Protein AF-0000000079720989 (afdb_homodimer)

Nearest PDB structures (foldseek):
  3d0j-assembly1_A-2  TM=9.146E-01  e=8.471E-11  Clostridium acetobutylicum ATCC 824
  1zvf-assembly1_B  TM=6.405E-01  e=4.063E-06  Saccharomyces cerevisiae
  2ete-assembly1_A  TM=6.949E-01  e=9.044E-05  Hordeum vulgare
  2et1-assembly1_A  TM=5.797E-01  e=6.889E-05  Hordeum vulgare
  2et7-assembly1_A  TM=5.773E-01  e=9.550E-05  Hordeum vulgare

InterPro domains:
  IPR014710 RmlC-like jelly roll fold [G3DSA:2.60.120.10] (3-131)

Foldseek 3Di:
DPDPDDFDDADAAWAFGAADQFKTKIKHHDDPCLALLNDFKWKAAQPKKKKKAWDDAWKWKWWFDPPPVDGAIDIDTDDHPDMDIGDHGITIGMRGDHPTMMMMMMTDPPPPNRMDIGGDDPVRSVVSVVD/DPDPDDFDDADAAWAFGAADQFKTKIKHHDDPCLALLNDFKWKAFQPKKKKKAWDDAWKWKWWFDPPDVDGAIDIDTDDHPDMDIGDHGITIGMRGDHPTMMMMMITDPTPPNRMDIGGDDPVRSVVSVVD

Sequence (262 aa):
MGLIEKISNEKAGFHPVVVKDCWQVIKVNYSQQNELDKIDSLIRNGNNALALCLLTGRAVLLIQNSEKNAVSLKAITMVRGSSYVIPENVGYNIAMEKGCQLFAVESPYNRTENVRKIPLTNAELEVIKKMMGLIEKISNEKAGFHPVVVKDCWQVIKVNYSQQNELDKIDSLIRNGNNALALCLLTGRAVLLIQNSEKNAVSLKAITMVRGSSYVIPENVGYNIAMEKGCQLFAVESPYNRTENVRKIPLTNAELEVIKKM

pLDDT: mean 85.47, std 12.51, range [32.53, 97.0]

Radius of gyration: 19.71 Å; Cα contacts (8 Å, |Δi|>4): 641; chains: 2; bounding box: 31×62×44 Å

Solvent-accessible surface area (backbone atoms only — not comparable to full-atom values): 13886 Å² total; per-residue (Å²): 100,82,65,64,46,74,40,73,77,84,59,64,37,81,40,79,68,42,81,50,92,44,28,26,37,26,37,34,24,41,40,78,67,21,25,64,92,57,55,58,51,28,41,23,34,62,76,39,45,38,36,38,31,45,50,40,74,47,41,35,40,36,32,57,35,64,63,54,105,49,85,38,77,42,78,40,78,60,49,76,75,30,36,38,36,42,46,54,62,41,35,29,41,61,28,29,38,89,78,13,32,31,41,32,38,32,55,58,88,38,79,76,52,62,54,44,79,42,73,54,48,70,71,54,47,53,52,57,74,72,103,101,81,64,63,45,75,40,74,73,81,59,63,37,83,39,78,68,42,82,50,92,44,27,26,36,26,39,34,24,40,40,77,68,23,25,64,94,56,56,59,52,26,41,22,34,62,74,39,45,39,36,39,31,44,51,41,73,46,41,34,40,36,31,58,34,64,62,56,104,48,85,39,79,42,78,41,78,60,48,76,75,30,36,38,36,42,46,54,62,42,34,28,41,62,29,32,38,88,76,13,31,31,40,33,38,33,54,59,90,35,81,75,51,61,54,44,79,42,72,54,48,72,70,53,48,51,52,56,72,72,102

Organism: NCBI:txid616991

Structure (mmCIF, N/CA/C/O backbone):
data_AF-0000000079720989-model_v1
#
loop_
_entity.id
_entity.type
_entity.pdbx_description
1 polymer 'Uncharacterized protein'
#
loop_
_atom_site.group_PDB
_atom_site.id
_atom_site.type_symbol
_atom_site.label_atom_id
_atom_site.label_alt_id
_atom_site.label_comp_id
_atom_site.label_asym_id
_atom_site.label_entity_id
_atom_site.label_seq_id
_atom_site.pdbx_PDB_ins_code
_atom_site.Cartn_x
_atom_site.Cartn_y
_atom_site.Cartn_z
_atom_site.occupancy
_atom_site.B_iso_or_equiv
_atom_site.auth_seq_id
_atom_site.auth_comp_id
_atom_site.auth_asym_id
_atom_site.auth_atom_id
_atom_site.pdbx_PDB_model_num
ATOM 1 N N . MET A 1 1 ? -13.172 -21.234 -0.795 1 32.59 1 MET A N 1
ATOM 2 C CA . MET A 1 1 ? -12.328 -20.875 -1.928 1 32.59 1 MET A CA 1
ATOM 3 C C . MET A 1 1 ? -11.773 -19.453 -1.768 1 32.59 1 MET A C 1
ATOM 5 O O . MET A 1 1 ? -12.539 -18.484 -1.696 1 32.59 1 MET A O 1
ATOM 9 N N . GLY A 1 2 ? -10.891 -19.031 -0.919 1 42.81 2 GLY A N 1
ATOM 10 C CA . GLY A 1 2 ? -10.742 -17.781 -0.179 1 42.81 2 GLY A CA 1
ATOM 11 C C . GLY A 1 2 ? -10.375 -16.609 -1.062 1 42.81 2 GLY A C 1
ATOM 12 O O . GLY A 1 2 ? -9.328 -16.625 -1.716 1 42.81 2 GLY A O 1
ATOM 13 N N . LEU A 1 3 ? -11.453 -16.047 -1.775 1 53.88 3 LEU A N 1
ATOM 14 C CA . LEU A 1 3 ? -11.609 -15.125 -2.9 1 53.88 3 LEU A CA 1
ATOM 15 C C . LEU A 1 3 ? -10.758 -13.883 -2.715 1 53.88 3 LEU A C 1
ATOM 17 O O . LEU A 1 3 ? -10.703 -13.312 -1.619 1 53.88 3 LEU A O 1
ATOM 21 N N . ILE A 1 4 ? -9.75 -13.859 -3.633 1 64.69 4 ILE A N 1
ATOM 22 C CA . ILE A 1 4 ? -9.086 -12.562 -3.754 1 64.69 4 ILE A CA 1
ATOM 23 C C . ILE A 1 4 ? -10.117 -11.445 -3.73 1 64.69 4 ILE A C 1
ATOM 25 O O . ILE A 1 4 ? -11.109 -11.484 -4.469 1 64.69 4 ILE A O 1
ATOM 29 N N . GLU A 1 5 ? -10.219 -10.844 -2.684 1 68.5 5 GLU A N 1
ATOM 30 C CA . GLU A 1 5 ? -11.109 -9.695 -2.594 1 68.5 5 GLU A CA 1
ATOM 31 C C . GLU A 1 5 ? -10.492 -8.461 -3.25 1 68.5 5 GLU A C 1
ATOM 33 O O . GLU A 1 5 ? -9.367 -8.078 -2.924 1 68.5 5 GLU A O 1
ATOM 38 N N . LYS A 1 6 ? -11.039 -8.219 -4.504 1 73.88 6 LYS A N 1
ATOM 39 C CA . LYS A 1 6 ? -10.734 -6.898 -5.047 1 73.88 6 LYS A CA 1
ATOM 40 C C . LYS A 1 6 ? -11.508 -5.812 -4.309 1 73.88 6 LYS A C 1
ATOM 42 O O . LYS A 1 6 ? -12.727 -5.895 -4.172 1 73.88 6 LYS A O 1
ATOM 47 N N . ILE A 1 7 ? -10.758 -4.902 -3.818 1 73.12 7 ILE A N 1
ATOM 48 C CA . ILE A 1 7 ? -11.438 -3.857 -3.057 1 73.12 7 ILE A CA 1
ATOM 49 C C . ILE A 1 7 ? -11.109 -2.49 -3.648 1 73.12 7 ILE A C 1
ATOM 51 O O . ILE A 1 7 ? -9.938 -2.148 -3.822 1 73.12 7 ILE A O 1
ATOM 55 N N . SER A 1 8 ? -12.227 -1.939 -4.242 1 76.81 8 SER A N 1
ATOM 56 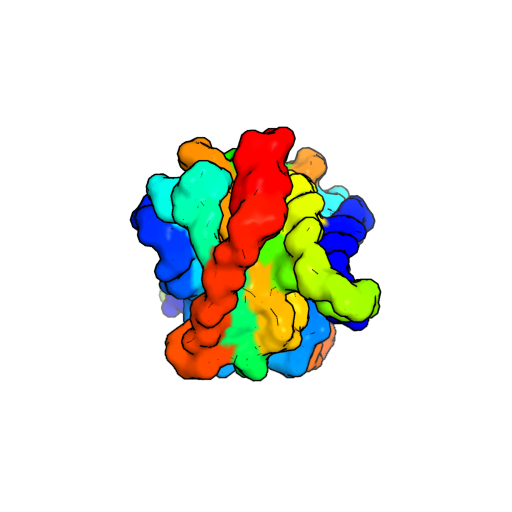C CA . SER A 1 8 ? -12.086 -0.569 -4.723 1 76.81 8 SER A CA 1
ATOM 57 C C . SER A 1 8 ? -13.078 0.364 -4.035 1 76.81 8 SER A C 1
ATOM 59 O O . SER A 1 8 ? -14.156 -0.061 -3.633 1 76.81 8 SER A O 1
ATOM 61 N N . ASN A 1 9 ? -12.68 1.392 -3.488 1 79.69 9 ASN A N 1
ATOM 62 C CA . ASN A 1 9 ? -13.516 2.436 -2.904 1 79.69 9 ASN A CA 1
ATOM 63 C C . ASN A 1 9 ? -13.141 3.816 -3.434 1 79.69 9 ASN A C 1
ATOM 65 O O . ASN A 1 9 ? -12 4.262 -3.268 1 79.69 9 ASN A O 1
ATOM 69 N N . GLU A 1 10 ? -14.133 4.461 -4.031 1 84.81 10 GLU A N 1
ATOM 70 C CA . GLU A 1 10 ? -13.828 5.758 -4.633 1 84.81 10 GLU A CA 1
ATOM 71 C C . GLU A 1 10 ? -14.453 6.898 -3.836 1 84.81 10 GLU A C 1
ATOM 73 O O . GLU A 1 10 ? -14.359 8.062 -4.227 1 84.81 10 GLU A O 1
ATOM 78 N N . LYS A 1 11 ? -15.07 6.523 -2.762 1 90.88 11 LYS A N 1
ATOM 79 C CA . LYS A 1 11 ? -15.656 7.57 -1.93 1 90.88 11 LYS A CA 1
ATOM 80 C C . LYS A 1 11 ? -14.57 8.461 -1.322 1 90.88 11 LYS A C 1
ATOM 82 O O . LYS A 1 11 ? -13.492 7.98 -0.967 1 90.88 11 LYS A O 1
ATOM 87 N N . ALA A 1 12 ? -14.953 9.695 -1.191 1 94 12 ALA A N 1
ATOM 88 C CA . ALA A 1 12 ? -14.008 10.672 -0.648 1 94 12 ALA A CA 1
ATOM 89 C C . ALA A 1 12 ? -13.609 10.305 0.78 1 94 12 ALA A C 1
ATOM 91 O O . ALA A 1 12 ? -14.445 9.883 1.576 1 94 12 ALA A O 1
ATOM 92 N N . GLY A 1 13 ? -12.305 10.539 1.139 1 93.06 13 GLY A N 1
ATOM 93 C CA . GLY A 1 13 ? -11.859 10.375 2.514 1 93.06 13 GLY A CA 1
ATOM 94 C C . GLY A 1 13 ? -11.094 9.086 2.74 1 93.06 13 GLY A C 1
ATOM 95 O O . GLY A 1 13 ? -10.477 8.555 1.815 1 93.06 13 GLY A O 1
ATOM 96 N N . PHE A 1 14 ? -11.055 8.695 3.99 1 90.81 14 PHE A N 1
ATOM 97 C CA . PHE A 1 14 ? -10.305 7.52 4.422 1 90.81 14 PHE A CA 1
ATOM 98 C C . PHE A 1 14 ? -11.219 6.312 4.574 1 90.81 14 PHE A C 1
ATOM 100 O O . PHE A 1 14 ? -12.188 6.352 5.344 1 90.81 14 PHE A O 1
ATOM 107 N N . HIS A 1 15 ? -10.883 5.242 3.857 1 90.94 15 HIS A N 1
ATOM 108 C CA . HIS A 1 15 ? -11.719 4.047 3.883 1 90.94 15 HIS A CA 1
ATOM 109 C C . HIS A 1 15 ? -10.875 2.791 4.082 1 90.94 15 HIS A C 1
ATOM 111 O O . HIS A 1 15 ? -10.148 2.377 3.182 1 90.94 15 HIS A O 1
ATOM 117 N N . PRO A 1 16 ? -10.961 2.189 5.289 1 90.25 16 PRO A N 1
ATOM 118 C CA . PRO A 1 16 ? -10.312 0.883 5.414 1 90.25 16 PRO A CA 1
ATOM 119 C C . PRO A 1 16 ? -10.852 -0.143 4.422 1 90.25 16 PRO A C 1
ATOM 121 O O . PRO A 1 16 ? -12.07 -0.347 4.344 1 90.25 16 PRO A O 1
ATOM 124 N N . VAL A 1 17 ? -10.008 -0.745 3.635 1 87.31 17 VAL A N 1
ATOM 125 C CA . VAL A 1 17 ? -10.461 -1.673 2.604 1 87.31 17 VAL A CA 1
ATOM 126 C C . VAL A 1 17 ? -10.031 -3.094 2.959 1 87.31 17 VAL A C 1
ATOM 128 O O . VAL A 1 17 ? -10.656 -4.066 2.529 1 87.31 17 VAL A O 1
ATOM 131 N N . VAL A 1 18 ? -8.953 -3.246 3.664 1 87.31 18 VAL A N 1
ATOM 132 C CA . VAL A 1 18 ? -8.469 -4.516 4.199 1 87.31 18 VAL A CA 1
ATOM 133 C C . VAL A 1 18 ? -8.156 -4.367 5.684 1 87.31 18 VAL A C 1
ATOM 135 O O . VAL A 1 18 ? -7.422 -3.459 6.082 1 87.31 18 VAL A O 1
ATOM 138 N N . VAL A 1 19 ? -8.797 -5.207 6.469 1 88.88 19 VAL A N 1
ATOM 139 C CA . VAL A 1 19 ? -8.516 -5.176 7.902 1 88.88 19 VAL A CA 1
ATOM 140 C C . VAL A 1 19 ? -8.078 -6.559 8.375 1 88.88 19 VAL A C 1
ATOM 142 O O . VAL A 1 19 ? -8.797 -7.539 8.203 1 88.88 19 VAL A O 1
ATOM 145 N N . LYS A 1 20 ? -6.902 -6.598 8.891 1 88.25 20 LYS A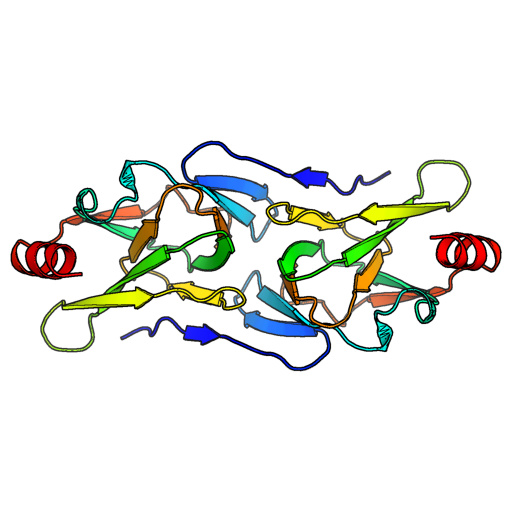 N 1
ATOM 146 C CA . LYS A 1 20 ? -6.34 -7.805 9.492 1 88.25 20 LYS A CA 1
ATOM 147 C C . LYS A 1 20 ? -6.078 -7.602 10.984 1 88.25 20 LYS A C 1
ATOM 149 O O . LYS A 1 20 ? -6.426 -6.559 11.547 1 88.25 20 LYS A O 1
ATOM 154 N N . ASP A 1 21 ? -5.562 -8.602 11.609 1 86.25 21 ASP A N 1
ATOM 155 C CA . ASP A 1 21 ? -5.367 -8.531 13.055 1 86.25 21 ASP A CA 1
ATOM 156 C C . ASP A 1 21 ? -4.336 -7.461 13.414 1 86.25 21 ASP A C 1
ATOM 158 O O . ASP A 1 21 ? -4.488 -6.762 14.422 1 86.25 21 ASP A O 1
ATOM 162 N N . CYS A 1 22 ? -3.318 -7.262 12.586 1 87.06 22 CYS A N 1
ATOM 163 C CA . CYS A 1 22 ? -2.211 -6.41 13.008 1 87.06 22 CYS A CA 1
ATOM 164 C C . CYS A 1 22 ? -1.977 -5.289 12 1 87.06 22 CYS A C 1
ATOM 166 O O . CYS A 1 22 ? -1.038 -4.504 12.148 1 87.06 22 CYS A O 1
ATOM 168 N N . TRP A 1 23 ? -2.801 -5.219 11.031 1 90.12 23 TRP A N 1
ATOM 169 C CA . TRP A 1 23 ? -2.631 -4.148 10.055 1 90.12 23 TRP A CA 1
ATOM 170 C C . TRP A 1 23 ? -3.902 -3.949 9.234 1 90.12 23 TRP A C 1
ATOM 172 O O . TRP A 1 23 ? -4.762 -4.832 9.188 1 90.12 23 TRP A O 1
ATOM 182 N N . GLN A 1 24 ? -3.988 -2.814 8.648 1 91.31 24 GLN A N 1
ATOM 183 C CA . GLN A 1 24 ? -5.074 -2.516 7.723 1 91.31 24 GLN A CA 1
ATOM 184 C C . GLN A 1 24 ? -4.586 -1.656 6.562 1 91.31 24 GLN A C 1
ATOM 186 O O . GLN A 1 24 ? -3.617 -0.906 6.699 1 91.31 24 GLN A O 1
ATOM 191 N N . VAL A 1 25 ? -5.211 -1.827 5.441 1 91.12 25 VAL A N 1
ATOM 192 C CA . VAL A 1 25 ? -5.004 -0.978 4.273 1 91.12 25 VAL A CA 1
ATOM 193 C C . VAL A 1 25 ? -6.172 -0.007 4.125 1 91.12 25 VAL A C 1
ATOM 195 O O . VAL A 1 25 ? -7.336 -0.411 4.203 1 91.12 25 VAL A O 1
ATOM 198 N N . ILE A 1 26 ? -5.797 1.224 3.936 1 92.19 26 ILE A N 1
ATOM 199 C CA . ILE A 1 26 ? -6.793 2.285 3.832 1 92.19 26 ILE A CA 1
ATOM 200 C C . ILE A 1 26 ? -6.684 2.963 2.469 1 92.19 26 ILE A C 1
ATOM 202 O O . ILE A 1 26 ? -5.59 3.318 2.027 1 92.19 26 ILE A O 1
ATOM 206 N N . LYS A 1 27 ? -7.781 3.072 1.845 1 92.19 27 LYS A N 1
ATOM 207 C CA . LYS A 1 27 ? -7.848 3.926 0.663 1 92.19 27 LYS A CA 1
ATOM 208 C C . LYS A 1 27 ? -8.141 5.375 1.045 1 92.19 27 LYS A C 1
ATOM 210 O O . LYS A 1 27 ? -9.047 5.641 1.836 1 92.19 27 LYS A O 1
ATOM 215 N N . VAL A 1 28 ? -7.309 6.219 0.542 1 94.06 28 VAL A N 1
ATOM 216 C CA . VAL A 1 28 ? -7.496 7.648 0.764 1 94.06 28 VAL A CA 1
ATOM 217 C C . VAL A 1 28 ? -7.836 8.336 -0.556 1 94.06 28 VAL A C 1
ATOM 219 O O . VAL A 1 28 ? -7.008 8.391 -1.469 1 94.06 28 VAL A O 1
ATOM 222 N N . ASN A 1 29 ? -9.008 8.836 -0.611 1 95.06 29 ASN A N 1
ATOM 223 C CA . ASN A 1 29 ? -9.461 9.477 -1.838 1 95.06 29 ASN A CA 1
ATOM 224 C C . ASN A 1 29 ? -9.672 10.977 -1.635 1 95.06 29 ASN A C 1
ATOM 226 O O . ASN A 1 29 ? -10.164 11.398 -0.588 1 95.06 29 ASN A O 1
ATOM 230 N N . TYR A 1 30 ? -9.398 11.656 -2.662 1 96.94 30 TYR A N 1
ATOM 231 C CA . TYR A 1 30 ? -9.516 13.109 -2.664 1 96.94 30 TYR A CA 1
ATOM 232 C C . TYR A 1 30 ? -10.883 13.547 -2.154 1 96.94 30 TYR A C 1
ATOM 234 O O . TYR A 1 30 ? -11.906 12.953 -2.51 1 96.94 30 TYR A O 1
ATOM 242 N N . SER A 1 31 ? -10.828 14.547 -1.319 1 96 31 SER A N 1
ATOM 243 C CA . SER A 1 31 ? -11.984 15.359 -0.957 1 96 31 SER A CA 1
ATOM 244 C C . SER A 1 31 ? -11.648 16.844 -1.017 1 96 31 SER A C 1
ATOM 246 O O . SER A 1 31 ? -10.477 17.234 -1.019 1 96 31 SER A O 1
ATOM 248 N N . GLN A 1 32 ? -12.711 17.594 -1.067 1 94.31 32 GLN A N 1
ATOM 249 C CA . GLN A 1 32 ? -12.5 19.031 -1.116 1 94.31 32 GLN A CA 1
ATOM 250 C C . GLN A 1 32 ? -11.711 19.516 0.097 1 94.31 32 GLN A C 1
ATOM 252 O O . GLN A 1 32 ? -10.953 20.484 0.004 1 94.31 32 GLN A O 1
ATOM 257 N N . GLN A 1 33 ? -11.836 18.797 1.151 1 92.44 33 GLN A N 1
ATOM 258 C CA . GLN A 1 33 ? -11.172 19.172 2.389 1 92.44 33 GLN A CA 1
ATOM 259 C C . GLN A 1 33 ? -9.656 18.984 2.283 1 92.44 33 GLN A C 1
ATOM 261 O O . GLN A 1 33 ? -8.898 19.5 3.096 1 92.44 33 GLN A O 1
ATOM 266 N N . ASN A 1 34 ? -9.242 18.234 1.302 1 94.12 34 ASN A N 1
ATOM 267 C CA . ASN A 1 34 ? -7.82 17.969 1.133 1 94.12 34 ASN A CA 1
ATOM 268 C C . ASN A 1 34 ? -7.145 19.047 0.293 1 94.12 34 ASN A C 1
ATOM 270 O O . ASN A 1 34 ? -5.926 19.031 0.103 1 94.12 34 ASN A O 1
ATOM 274 N N . GLU A 1 35 ? -7.93 19.891 -0.266 1 95 35 GLU A N 1
ATOM 275 C CA . GLU A 1 35 ? -7.316 20.953 -1.051 1 95 35 GLU A CA 1
ATOM 276 C C . GLU A 1 35 ? -6.434 21.844 -0.179 1 95 35 GLU A C 1
ATOM 278 O O . GLU A 1 35 ? -6.781 22.141 0.966 1 95 35 GLU A O 1
ATOM 283 N N . LEU A 1 36 ? -5.398 22.203 -0.751 1 92.81 36 LEU A N 1
ATOM 284 C CA . LEU A 1 36 ? -4.359 22.906 -0.002 1 92.81 36 LEU A CA 1
ATOM 285 C C . LEU A 1 36 ? -4.938 24.109 0.73 1 92.81 36 LEU A C 1
ATOM 287 O O . LEU A 1 36 ? -4.594 24.359 1.887 1 92.81 36 LEU A O 1
ATOM 291 N N . ASP A 1 37 ? -5.793 24.875 0.085 1 91 37 ASP A N 1
ATOM 292 C CA . ASP A 1 37 ? -6.312 26.125 0.644 1 91 37 ASP A CA 1
ATOM 293 C C . ASP A 1 37 ? -7.352 25.844 1.729 1 91 37 ASP A C 1
ATOM 295 O O . ASP A 1 37 ? -7.781 26.766 2.432 1 91 37 ASP A O 1
ATOM 299 N N . LYS A 1 38 ? -7.715 24.578 1.924 1 94.12 38 LYS A N 1
ATOM 300 C CA . LYS A 1 38 ? -8.711 24.219 2.926 1 94.12 38 LYS A CA 1
ATOM 301 C C . LYS A 1 38 ? -8.047 23.641 4.176 1 94.12 38 LYS A C 1
ATOM 303 O O . LYS A 1 38 ? -8.703 23.469 5.207 1 94.12 38 LYS A O 1
ATOM 308 N N . ILE A 1 39 ? -6.789 23.344 4.086 1 94 39 ILE A N 1
ATOM 309 C CA . ILE A 1 39 ? -6.09 22.734 5.211 1 94 39 ILE A CA 1
ATOM 310 C C . ILE A 1 39 ? -5.824 23.797 6.285 1 94 39 ILE A C 1
ATOM 312 O O . ILE A 1 39 ? -5.164 24.797 6.023 1 94 39 ILE A O 1
ATOM 316 N N . ASP A 1 40 ? -6.301 23.484 7.473 1 94 40 ASP A N 1
ATOM 317 C CA . ASP A 1 40 ? -6.137 24.453 8.547 1 94 40 ASP A CA 1
ATOM 318 C C . ASP A 1 40 ? -5.566 23.781 9.805 1 94 40 ASP A C 1
ATOM 320 O O . ASP A 1 40 ? -5.434 24.438 10.844 1 94 40 ASP A O 1
ATOM 324 N N . SER A 1 41 ? -5.363 22.469 9.695 1 94.88 41 SER A N 1
ATOM 325 C CA . SER A 1 41 ? -4.832 21.734 10.844 1 94.88 41 SER A CA 1
ATOM 326 C C . SER A 1 41 ? -4.055 20.5 10.391 1 94.88 41 SER A C 1
ATOM 328 O O . SER A 1 41 ? -4.188 20.062 9.25 1 94.88 41 SER A O 1
ATOM 330 N N . LEU A 1 42 ? -3.266 20 11.305 1 93.31 42 LEU A N 1
ATOM 331 C CA . LEU A 1 42 ? -2.654 18.688 11.188 1 93.31 42 LEU A CA 1
ATOM 332 C C . LEU A 1 42 ? -3.359 17.672 12.086 1 93.31 42 LEU A C 1
ATOM 334 O O . LEU A 1 42 ? -4.129 18.062 12.977 1 93.31 42 LEU A O 1
ATOM 338 N N . ILE A 1 43 ? -3.16 16.469 11.695 1 91.88 43 ILE A N 1
ATOM 339 C CA . ILE A 1 43 ? -3.672 15.383 12.523 1 91.88 43 ILE A CA 1
ATOM 340 C C . ILE A 1 43 ? -2.508 14.586 13.109 1 91.88 43 ILE A C 1
ATOM 342 O O . ILE A 1 43 ? -1.528 14.305 12.422 1 91.88 43 ILE A O 1
ATOM 346 N N . ARG A 1 44 ? -2.637 14.273 14.375 1 89.06 44 ARG A N 1
ATOM 347 C CA . ARG A 1 44 ? -1.618 13.492 15.07 1 89.06 44 ARG A CA 1
ATOM 348 C C . ARG A 1 44 ? -2.207 12.203 15.641 1 89.06 44 ARG A C 1
ATOM 350 O O . ARG A 1 44 ? -3.201 12.242 16.375 1 89.06 44 ARG A O 1
ATOM 357 N N . ASN A 1 45 ? -1.624 11.148 15.172 1 84.88 45 ASN A N 1
ATOM 358 C CA . ASN A 1 45 ? -1.996 9.859 15.758 1 84.88 45 ASN A CA 1
ATOM 359 C C . ASN A 1 45 ? -0.984 9.406 16.812 1 84.88 45 ASN A C 1
ATOM 361 O O . ASN A 1 45 ? 0.178 9.156 16.484 1 84.88 45 ASN A O 1
ATOM 365 N N . GLY A 1 46 ? -1.419 9.297 18 1 79.19 46 GLY A N 1
ATOM 366 C CA . GLY A 1 46 ? -0.529 8.984 19.109 1 79.19 46 GLY A CA 1
ATOM 367 C C . GLY A 1 46 ? -0.189 7.504 19.188 1 79.19 46 GLY A C 1
ATOM 368 O O . GLY A 1 46 ? 0.708 7.109 19.938 1 79.19 46 GLY A O 1
ATOM 369 N N . ASN A 1 47 ? -0.828 6.711 18.391 1 78.06 47 ASN A N 1
ATOM 370 C CA . ASN A 1 47 ? -0.707 5.27 18.594 1 78.06 47 ASN A CA 1
ATOM 371 C C . ASN A 1 47 ? -0.045 4.59 17.391 1 78.06 47 ASN A C 1
ATOM 373 O O . ASN A 1 47 ? 0.644 3.58 17.547 1 78.06 47 ASN A O 1
ATOM 377 N N . ASN A 1 48 ? -0.202 5.207 16.234 1 83.44 48 ASN A N 1
ATOM 378 C CA . ASN A 1 48 ? 0.171 4.438 15.047 1 83.44 48 ASN A CA 1
ATOM 379 C C . ASN A 1 48 ? 1.092 5.234 14.125 1 83.44 48 ASN A C 1
ATOM 381 O O . ASN A 1 48 ? 0.881 6.43 13.914 1 83.44 48 ASN A O 1
ATOM 385 N N . ALA A 1 49 ? 2.066 4.512 13.703 1 88.88 49 ALA A N 1
ATOM 386 C CA . ALA A 1 49 ? 2.705 4.996 12.484 1 88.88 49 ALA A CA 1
ATOM 387 C C . ALA A 1 49 ? 1.803 4.785 11.273 1 88.88 49 ALA A C 1
ATOM 389 O O . ALA A 1 49 ? 0.879 3.969 11.312 1 88.88 49 ALA A O 1
ATOM 390 N N . LEU A 1 50 ? 1.984 5.539 10.266 1 91.69 50 LEU A N 1
ATOM 391 C CA . LEU A 1 50 ? 1.206 5.477 9.031 1 91.69 50 LEU A CA 1
ATOM 392 C C . LEU A 1 50 ? 2.119 5.477 7.812 1 91.69 50 LEU A C 1
ATOM 394 O O . LEU A 1 50 ? 3 6.332 7.691 1 91.69 50 LEU A O 1
ATOM 398 N N . ALA A 1 51 ? 1.978 4.492 7.008 1 92.81 51 ALA A N 1
ATOM 399 C CA . ALA A 1 51 ? 2.662 4.5 5.719 1 92.81 51 ALA A CA 1
ATOM 400 C C . ALA A 1 51 ? 1.723 4.949 4.602 1 92.81 51 ALA A C 1
ATOM 402 O O . ALA A 1 51 ? 0.578 4.496 4.527 1 92.81 51 ALA A O 1
ATOM 403 N N . LEU A 1 52 ? 2.197 5.816 3.738 1 94.31 52 LEU A N 1
ATOM 404 C CA . LEU A 1 52 ? 1.41 6.352 2.633 1 94.31 52 LEU A CA 1
ATOM 405 C C . LEU A 1 52 ? 2.07 6.043 1.294 1 94.31 52 LEU A C 1
ATOM 407 O O . LEU A 1 52 ? 3.293 6.133 1.166 1 94.31 52 LEU A O 1
ATOM 411 N N . CYS A 1 53 ? 1.225 5.746 0.369 1 91.5 53 CYS A N 1
ATOM 412 C CA . CYS A 1 53 ? 1.674 5.547 -1.004 1 91.5 53 CYS A CA 1
ATOM 413 C C . CYS A 1 53 ? 0.75 6.258 -1.988 1 91.5 53 CYS A C 1
ATOM 415 O O . CYS A 1 53 ? -0.468 6.066 -1.948 1 91.5 53 CYS A O 1
ATOM 417 N N . LEU A 1 54 ? 1.373 7.004 -2.854 1 93.06 54 LEU A N 1
ATOM 418 C CA . LEU A 1 54 ? 0.597 7.703 -3.871 1 93.06 54 LEU A CA 1
ATOM 419 C C . LEU A 1 54 ? 0.235 6.766 -5.02 1 93.06 54 LEU A C 1
ATOM 421 O O . LEU A 1 54 ? 1.114 6.141 -5.613 1 93.06 54 LEU A O 1
ATOM 425 N N . LEU A 1 55 ? -1.02 6.699 -5.324 1 89.94 55 LEU A N 1
ATOM 426 C CA . LEU A 1 55 ? -1.481 5.836 -6.406 1 89.94 55 LEU A CA 1
ATOM 427 C C . LEU A 1 55 ? -1.695 6.637 -7.684 1 89.94 55 LEU A C 1
ATOM 429 O O . LEU A 1 55 ? -1.258 6.227 -8.758 1 89.94 55 LEU A O 1
ATOM 433 N N . THR A 1 56 ? -2.441 7.719 -7.547 1 89.81 56 THR A N 1
ATOM 434 C CA . THR A 1 56 ? -2.766 8.578 -8.68 1 89.81 56 THR A CA 1
ATOM 435 C C . THR A 1 56 ? -2.838 10.039 -8.25 1 89.81 56 THR A C 1
ATOM 437 O O . THR A 1 56 ? -3.094 10.336 -7.086 1 89.81 56 THR A O 1
ATOM 440 N N . GLY A 1 57 ? -2.49 10.867 -9.203 1 93.31 57 GLY A N 1
ATOM 441 C CA . GLY A 1 57 ? -2.66 12.297 -8.969 1 93.31 57 GLY A CA 1
ATOM 442 C C . GLY A 1 57 ? -1.477 12.93 -8.266 1 93.31 57 GLY A C 1
ATOM 443 O O . GLY A 1 57 ? -0.34 12.477 -8.422 1 93.31 57 GLY A O 1
ATOM 444 N N . ARG A 1 58 ? -1.782 14.055 -7.637 1 95.19 58 ARG A N 1
ATOM 445 C CA . ARG A 1 58 ? -0.758 14.836 -6.949 1 95.19 58 ARG A CA 1
ATOM 446 C C . ARG A 1 58 ? -1.134 15.062 -5.488 1 95.19 58 ARG A C 1
ATOM 448 O O . ARG A 1 58 ? -2.291 15.352 -5.18 1 95.19 58 ARG A O 1
ATOM 455 N N . ALA A 1 59 ? -0.155 14.836 -4.703 1 96.38 59 ALA A N 1
ATOM 456 C CA . ALA A 1 59 ? -0.355 15.047 -3.271 1 96.38 59 ALA A CA 1
ATOM 457 C C . ALA A 1 59 ? 0.874 15.688 -2.635 1 96.38 59 ALA A C 1
ATOM 459 O O . ALA A 1 59 ? 1.999 15.484 -3.096 1 96.38 59 ALA A O 1
ATOM 460 N N . VAL A 1 60 ? 0.652 16.516 -1.663 1 95.56 60 VAL A N 1
ATOM 461 C CA . VAL A 1 60 ? 1.694 17.125 -0.835 1 95.56 60 VAL A CA 1
ATOM 462 C C . VAL A 1 60 ? 1.494 16.703 0.623 1 95.56 60 VAL A C 1
ATOM 464 O O . VAL A 1 60 ? 0.416 16.906 1.187 1 95.56 60 VAL A O 1
ATOM 467 N N . LEU A 1 61 ? 2.494 16.109 1.177 1 94.75 61 LEU A N 1
ATOM 468 C CA . LEU A 1 61 ? 2.477 15.742 2.588 1 94.75 61 LEU A CA 1
ATOM 469 C C . LEU A 1 61 ? 2.951 16.891 3.459 1 94.75 61 LEU A C 1
ATOM 471 O O . LEU A 1 61 ? 4.051 17.422 3.262 1 94.75 61 LEU A O 1
ATOM 475 N N . LEU A 1 62 ? 2.1 17.328 4.316 1 93.5 62 LEU A N 1
ATOM 476 C CA . LEU A 1 62 ? 2.445 18.359 5.293 1 93.5 62 LEU A CA 1
ATOM 477 C C . LEU A 1 62 ? 2.805 17.734 6.637 1 93.5 62 LEU A C 1
ATOM 479 O O . LEU A 1 62 ? 2.002 17 7.219 1 93.5 62 LEU A O 1
ATOM 483 N N . ILE A 1 63 ? 3.936 18.047 7.062 1 91.88 63 ILE A N 1
ATOM 484 C CA . ILE A 1 63 ? 4.445 17.375 8.258 1 91.88 63 ILE A CA 1
ATOM 485 C C . ILE A 1 63 ? 4.883 18.406 9.281 1 91.88 63 ILE A C 1
ATOM 487 O O . ILE A 1 63 ? 5.527 19.406 8.938 1 91.88 63 ILE A O 1
ATOM 491 N N . GLN A 1 64 ? 4.504 18.031 10.484 1 86.75 64 GLN A N 1
ATOM 492 C CA . GLN A 1 64 ? 5.012 18.828 11.586 1 86.75 64 GLN A CA 1
ATOM 493 C C . GLN A 1 64 ? 6.508 18.609 11.789 1 86.75 64 GLN A C 1
ATOM 495 O O . GLN A 1 64 ? 6.969 17.469 11.859 1 86.75 64 GLN A O 1
ATOM 500 N N . ASN A 1 65 ? 7.422 19.578 11.648 1 73.56 65 ASN A N 1
ATOM 501 C CA . ASN A 1 65 ? 8.859 19.484 11.867 1 73.56 65 ASN A CA 1
ATOM 502 C C . ASN A 1 65 ? 9.258 20.031 13.234 1 73.56 65 ASN A C 1
ATOM 504 O O . ASN A 1 65 ? 8.961 21.172 13.562 1 73.56 65 ASN A O 1
ATOM 508 N N . SER A 1 66 ? 9.438 19.078 14.219 1 63.72 66 SER A N 1
ATOM 509 C CA . SER A 1 66 ? 9.852 19.578 15.523 1 63.72 66 SER A CA 1
ATOM 510 C C . SER A 1 66 ? 11.359 19.797 15.578 1 63.72 66 SER A C 1
ATOM 512 O O . SER A 1 66 ? 11.922 20 16.656 1 63.72 66 SER A O 1
ATOM 514 N N . GLU A 1 67 ? 12.117 19.516 14.57 1 53.56 67 GLU A N 1
ATOM 515 C CA . GLU A 1 67 ? 13.562 19.656 14.758 1 53.56 67 GLU A CA 1
ATOM 516 C C . GLU A 1 67 ? 13.891 20.938 15.516 1 53.56 67 GLU A C 1
ATOM 518 O O . GLU A 1 67 ? 14.734 20.938 16.406 1 53.56 67 GLU A O 1
ATOM 523 N N . LYS A 1 68 ? 13.836 22.078 14.883 1 52.28 68 LYS A N 1
ATOM 524 C CA . LYS A 1 68 ? 14.422 23.266 15.484 1 52.28 68 LYS A CA 1
ATOM 525 C C . LYS A 1 68 ? 13.438 23.953 16.422 1 52.28 68 LYS A C 1
ATOM 527 O O . LYS A 1 68 ? 12.219 23.812 16.266 1 52.28 68 LYS A O 1
ATOM 532 N N . ASN A 1 69 ? 13.836 24.312 17.578 1 49.81 69 ASN A N 1
ATOM 533 C CA . ASN A 1 69 ? 13.242 25.156 18.609 1 49.81 69 ASN A CA 1
ATOM 534 C C . ASN A 1 69 ? 12.047 25.938 18.062 1 49.81 69 ASN A C 1
ATOM 536 O O . ASN A 1 69 ? 11.539 26.844 18.734 1 49.81 69 ASN A O 1
ATOM 540 N N . ALA A 1 70 ? 11.664 25.625 16.812 1 53.25 70 ALA A N 1
ATOM 541 C CA . ALA A 1 70 ? 10.445 26.234 16.281 1 53.25 70 ALA A CA 1
ATOM 542 C C . ALA A 1 70 ? 9.609 25.234 15.5 1 53.25 70 ALA A C 1
ATOM 544 O O . ALA A 1 70 ? 10.156 24.438 14.734 1 53.25 70 ALA A O 1
ATOM 545 N N . VAL A 1 71 ? 8.43 24.844 15.906 1 57.75 71 VAL A N 1
ATOM 546 C CA . VAL A 1 71 ? 7.484 24.016 15.164 1 57.75 71 VAL A CA 1
ATOM 547 C C . VAL A 1 71 ? 7.309 24.578 13.75 1 57.75 71 VAL A C 1
ATOM 549 O O . VAL A 1 71 ? 6.852 25.703 13.578 1 57.75 71 VAL A O 1
ATOM 552 N N . SER A 1 72 ? 7.996 23.984 12.875 1 80.12 72 SER A N 1
ATOM 553 C CA . SER A 1 72 ? 7.855 24.375 11.477 1 80.12 72 SER A CA 1
ATOM 554 C C . SER A 1 72 ? 7.176 23.281 10.664 1 80.12 72 SER A C 1
ATOM 556 O O . SER A 1 72 ? 6.977 22.172 11.148 1 80.12 72 SER A O 1
ATOM 558 N N . LEU A 1 73 ? 6.492 23.766 9.664 1 85.88 73 LEU A N 1
ATOM 559 C CA . LEU A 1 73 ? 5.773 22.906 8.727 1 85.88 73 LEU A CA 1
ATOM 560 C C . LEU A 1 73 ? 6.652 22.547 7.531 1 85.88 73 LEU A C 1
ATOM 562 O O . LEU A 1 73 ? 7.305 23.422 6.953 1 85.88 73 LEU A O 1
ATOM 566 N N . LYS A 1 74 ? 6.824 21.328 7.312 1 87.25 74 LYS A N 1
ATOM 567 C CA . LYS A 1 74 ? 7.508 20.844 6.113 1 87.25 74 LYS A CA 1
ATOM 568 C C . LYS A 1 74 ? 6.512 20.281 5.102 1 87.25 74 LYS A C 1
ATOM 570 O O . LYS A 1 74 ? 5.574 19.578 5.469 1 87.25 74 LYS A O 1
ATOM 575 N N . ALA A 1 75 ? 6.727 20.688 3.832 1 90.38 75 ALA A N 1
ATOM 576 C CA . ALA A 1 75 ? 5.906 20.188 2.736 1 90.38 75 ALA A CA 1
ATOM 577 C C . ALA A 1 75 ? 6.715 19.25 1.831 1 90.38 75 ALA A C 1
ATOM 579 O O . ALA A 1 75 ? 7.801 19.609 1.374 1 90.38 75 ALA A O 1
ATOM 580 N N . ILE A 1 76 ? 6.211 18.125 1.616 1 91.38 76 ILE A N 1
ATOM 581 C CA . ILE A 1 76 ? 6.875 17.156 0.764 1 91.38 76 ILE A CA 1
ATOM 582 C C . ILE A 1 76 ? 5.965 16.781 -0.403 1 91.38 76 ILE A C 1
ATOM 584 O O . ILE A 1 76 ? 4.887 16.219 -0.202 1 91.38 76 ILE A O 1
ATOM 588 N N . THR A 1 77 ? 6.426 17.078 -1.623 1 93.5 77 THR A N 1
ATOM 589 C CA . THR A 1 77 ? 5.695 16.594 -2.795 1 93.5 77 THR A CA 1
ATOM 590 C C . THR A 1 77 ? 5.859 15.094 -2.965 1 93.5 77 THR A C 1
ATOM 592 O O . THR A 1 77 ? 6.977 14.594 -3.096 1 93.5 77 THR A O 1
ATOM 595 N N . MET A 1 78 ? 4.746 14.422 -2.969 1 92.94 78 MET A N 1
ATOM 596 C CA . MET A 1 78 ? 4.828 12.969 -3.059 1 92.94 78 MET A CA 1
ATOM 597 C C . MET A 1 78 ? 5.078 12.523 -4.496 1 92.94 78 MET A C 1
ATOM 599 O O . MET A 1 78 ? 4.582 13.148 -5.438 1 92.94 78 MET A O 1
ATOM 603 N N . VAL A 1 79 ? 5.848 11.461 -4.555 1 89.25 79 VAL A N 1
ATOM 604 C CA . VAL A 1 79 ? 6.195 10.883 -5.848 1 89.25 79 VAL A CA 1
ATOM 605 C C . VAL A 1 79 ? 5.594 9.484 -5.965 1 89.25 79 VAL A C 1
ATOM 607 O O . VAL A 1 79 ? 5.68 8.688 -5.027 1 89.25 79 VAL A O 1
ATOM 610 N N . ARG A 1 80 ? 5.023 9.289 -7.129 1 84.06 80 ARG A N 1
ATOM 611 C CA . ARG A 1 80 ? 4.465 7.961 -7.375 1 84.06 80 ARG A CA 1
ATOM 612 C C . ARG A 1 80 ? 5.539 6.887 -7.254 1 84.06 80 ARG A C 1
ATOM 614 O O . ARG A 1 80 ? 6.664 7.066 -7.723 1 84.06 80 ARG A O 1
ATOM 621 N N . GLY A 1 81 ? 5.105 5.809 -6.617 1 76.56 81 GLY A N 1
ATOM 622 C CA . GLY A 1 81 ? 6.055 4.715 -6.492 1 76.56 81 GLY A CA 1
ATOM 623 C C . GLY A 1 81 ? 6.883 4.785 -5.223 1 76.56 81 GLY A C 1
ATOM 624 O O . GLY A 1 81 ? 7.66 3.875 -4.93 1 76.56 81 GLY A O 1
ATOM 625 N N . SER A 1 82 ? 6.691 5.875 -4.516 1 83.25 82 SER A N 1
ATOM 626 C CA . SER A 1 82 ? 7.395 6.016 -3.246 1 83.25 82 SER A CA 1
ATOM 627 C C . SER A 1 82 ? 6.441 5.84 -2.066 1 83.25 82 SER A C 1
ATOM 629 O O . SER A 1 82 ? 5.242 6.094 -2.188 1 83.25 82 SER A O 1
ATOM 631 N N . SER A 1 83 ? 7.039 5.363 -1.012 1 86.94 83 SER A N 1
ATOM 632 C CA . SER A 1 83 ? 6.297 5.293 0.244 1 86.94 83 SER A CA 1
ATOM 633 C C . SER A 1 83 ? 6.82 6.312 1.251 1 86.94 83 SER A C 1
ATOM 635 O O . SER A 1 83 ? 8.016 6.602 1.286 1 86.94 83 SER A O 1
ATOM 637 N N . TYR A 1 84 ? 5.941 6.832 2.033 1 91.88 84 TYR A N 1
ATOM 638 C CA . TYR A 1 84 ? 6.25 7.781 3.096 1 91.88 84 TYR A CA 1
ATOM 639 C C . TYR A 1 84 ? 5.738 7.281 4.441 1 91.88 84 TYR A C 1
ATOM 641 O O . TYR A 1 84 ? 4.57 6.91 4.57 1 91.88 84 TYR A O 1
ATOM 649 N N . VAL A 1 85 ? 6.605 7.309 5.391 1 91.19 85 VAL A N 1
ATOM 650 C CA . VAL A 1 85 ? 6.199 6.812 6.699 1 91.19 85 VAL A CA 1
ATOM 651 C C . VAL A 1 85 ? 6.113 7.969 7.688 1 91.19 85 VAL A C 1
ATOM 653 O O . VAL A 1 85 ? 7.086 8.703 7.887 1 91.19 85 VAL A O 1
ATOM 656 N N . ILE A 1 86 ? 4.957 8.117 8.234 1 91.12 86 ILE A N 1
ATOM 657 C CA . ILE A 1 86 ? 4.727 9.094 9.297 1 91.12 86 ILE A CA 1
ATOM 658 C C . ILE A 1 86 ? 4.812 8.398 10.656 1 91.12 86 ILE A C 1
ATOM 660 O O . ILE A 1 86 ? 3.988 7.539 10.977 1 91.12 86 ILE A O 1
ATOM 664 N N . PRO A 1 87 ? 5.781 8.781 11.477 1 89.06 87 PRO A N 1
ATOM 665 C CA . PRO A 1 87 ? 5.902 8.148 12.789 1 89.06 87 PRO A CA 1
ATOM 666 C C . PRO A 1 87 ? 4.746 8.492 13.719 1 89.06 87 PRO A C 1
ATOM 668 O O . PRO A 1 87 ? 4.004 9.445 13.469 1 89.06 87 PRO A O 1
ATOM 671 N N . GLU A 1 88 ? 4.719 7.613 14.75 1 85.75 88 GLU A N 1
ATOM 672 C CA . GLU A 1 88 ? 3.738 7.938 15.781 1 85.75 88 GLU A CA 1
ATOM 673 C C . GLU A 1 88 ? 3.994 9.32 16.375 1 85.75 88 GLU A C 1
ATOM 675 O O . GLU A 1 88 ? 5.145 9.742 16.5 1 85.75 88 GLU A O 1
ATOM 680 N N . ASN A 1 89 ? 2.945 10.078 16.672 1 87.19 89 ASN A N 1
ATOM 681 C CA . ASN A 1 89 ? 2.967 11.352 17.391 1 87.19 89 ASN A CA 1
ATOM 682 C C . ASN A 1 89 ? 3.518 12.469 16.516 1 87.19 89 ASN A C 1
ATOM 684 O O . ASN A 1 89 ? 3.99 13.484 17.031 1 87.19 89 ASN A O 1
ATOM 688 N N . VAL A 1 90 ? 3.578 12.234 15.258 1 88.5 90 VAL A N 1
ATOM 689 C CA . VAL A 1 90 ? 3.945 13.297 14.328 1 88.5 90 VAL A CA 1
ATOM 690 C C . VAL A 1 90 ? 2.697 13.82 13.625 1 88.5 90 VAL A C 1
ATOM 692 O O . VAL A 1 90 ? 1.921 13.047 13.062 1 88.5 90 VAL A O 1
ATOM 695 N N . GLY A 1 91 ? 2.473 15.117 13.727 1 91.06 91 GLY A N 1
ATOM 696 C CA . GLY A 1 91 ? 1.358 15.734 13.031 1 91.06 91 GLY A CA 1
ATOM 697 C C . GLY A 1 91 ? 1.532 15.742 11.523 1 91.06 91 GLY A C 1
ATOM 698 O O . GLY A 1 91 ? 2.619 16.031 11.016 1 91.06 91 GLY A O 1
ATOM 699 N N . TYR A 1 92 ? 0.446 15.43 10.844 1 93.44 92 TYR A N 1
ATOM 700 C CA . TYR A 1 92 ? 0.526 15.438 9.391 1 93.44 92 TYR A CA 1
ATOM 701 C C . TYR A 1 92 ? -0.814 15.82 8.766 1 93.44 92 TYR A C 1
ATOM 703 O O . TYR A 1 92 ? -1.835 15.859 9.461 1 93.44 92 TYR A O 1
ATOM 711 N N . ASN A 1 93 ? -0.775 16.141 7.621 1 95.06 93 ASN A N 1
ATOM 712 C CA . ASN A 1 93 ? -1.922 16.234 6.727 1 95.06 93 ASN A CA 1
ATOM 713 C C . ASN A 1 93 ? -1.519 16.016 5.273 1 95.06 93 ASN A C 1
ATOM 715 O O . ASN A 1 93 ? -0.332 16.047 4.941 1 95.06 93 ASN A O 1
ATOM 719 N N . ILE A 1 94 ? -2.494 15.672 4.52 1 96.12 94 ILE A N 1
ATOM 720 C CA . ILE A 1 94 ? -2.227 15.391 3.113 1 96.12 94 ILE A CA 1
ATOM 721 C C . ILE A 1 94 ? -3.045 16.328 2.234 1 96.12 94 ILE A C 1
ATOM 723 O O . ILE A 1 94 ? -4.277 16.266 2.217 1 96.12 94 ILE A O 1
ATOM 727 N N . ALA A 1 95 ? -2.395 17.188 1.549 1 96.94 95 ALA A N 1
ATOM 728 C CA . ALA A 1 95 ? -3.051 17.969 0.494 1 96.94 95 ALA A CA 1
ATOM 729 C C . ALA A 1 95 ? -3.154 17.156 -0.794 1 96.94 95 ALA A C 1
ATOM 731 O O . ALA A 1 95 ? -2.18 16.531 -1.223 1 96.94 95 ALA A O 1
ATOM 732 N N . MET A 1 96 ? -4.309 17.125 -1.356 1 96.94 96 MET A N 1
ATOM 733 C CA . MET A 1 96 ? -4.559 16.344 -2.562 1 96.94 96 MET A CA 1
ATOM 734 C C . MET A 1 96 ? -5.254 17.188 -3.627 1 96.94 96 MET A C 1
ATOM 736 O O . MET A 1 96 ? -6.074 18.047 -3.305 1 96.94 96 MET A O 1
ATOM 740 N N . GLU A 1 97 ? -4.914 16.906 -4.867 1 96.56 97 GLU A N 1
ATOM 741 C CA . GLU A 1 97 ? -5.648 17.469 -5.992 1 96.56 97 GLU A CA 1
ATOM 742 C C . GLU A 1 97 ? -6.789 16.562 -6.422 1 96.56 97 GLU A C 1
ATOM 744 O O . GLU A 1 97 ? -6.805 15.375 -6.078 1 96.56 97 GLU A O 1
ATOM 749 N N . LYS A 1 98 ? -7.699 17.141 -7.129 1 96.19 98 LYS A N 1
ATOM 750 C CA . LYS A 1 98 ? -8.844 16.375 -7.605 1 96.19 98 LYS A CA 1
ATOM 751 C C . LYS A 1 98 ? -8.398 15.117 -8.344 1 96.19 98 LYS A C 1
ATOM 753 O O . LYS A 1 98 ? -7.508 15.172 -9.188 1 96.19 98 LYS A O 1
ATOM 758 N N . GLY A 1 99 ? -9.023 13.977 -7.941 1 93.81 99 GLY A N 1
ATOM 759 C CA . GLY A 1 99 ? -8.719 12.711 -8.594 1 93.81 99 GLY A CA 1
ATOM 760 C C . GLY A 1 99 ? -7.59 11.953 -7.918 1 93.81 99 GLY A C 1
ATOM 761 O O . GLY A 1 99 ? -7.309 10.805 -8.273 1 93.81 99 GLY A O 1
ATOM 762 N N . CYS A 1 100 ? -6.961 12.523 -6.969 1 95.06 100 CYS A N 1
ATOM 763 C CA . CYS A 1 100 ? -5.84 11.914 -6.266 1 95.06 100 CYS A CA 1
ATOM 764 C C . CYS A 1 100 ? -6.305 10.734 -5.422 1 95.06 100 CYS A C 1
ATOM 766 O O . CYS A 1 100 ? -7.355 10.797 -4.781 1 95.06 100 CYS A O 1
ATOM 768 N N . GLN A 1 101 ? -5.52 9.688 -5.441 1 93.25 101 GLN A N 1
ATOM 769 C CA . GLN A 1 101 ? -5.738 8.5 -4.617 1 93.25 101 GLN A CA 1
ATOM 770 C C . GLN A 1 101 ? -4.438 8.047 -3.961 1 93.25 101 GLN A C 1
ATOM 772 O O . GLN A 1 101 ? -3.375 8.078 -4.582 1 93.25 101 GLN A O 1
ATOM 777 N N . LEU A 1 102 ? -4.57 7.668 -2.674 1 94.75 102 LEU A N 1
ATOM 778 C CA . LEU A 1 102 ? -3.447 7.09 -1.94 1 94.75 102 LEU A CA 1
ATOM 779 C C . LEU A 1 102 ? -3.848 5.781 -1.274 1 94.75 102 LEU A C 1
ATOM 781 O O . LEU A 1 102 ? -5.035 5.52 -1.074 1 94.75 102 LEU A O 1
ATOM 785 N N . PHE A 1 103 ? -2.9 5.035 -0.974 1 92.62 103 PHE A N 1
ATOM 786 C CA . PHE A 1 103 ? -3.039 3.949 -0.012 1 92.62 103 PHE A CA 1
ATOM 787 C C . PHE A 1 103 ? -2.312 4.281 1.287 1 92.62 103 PHE A C 1
ATOM 789 O O . PHE A 1 103 ? -1.233 4.875 1.266 1 92.62 103 PHE A O 1
ATOM 796 N N . ALA A 1 104 ? -2.877 3.863 2.312 1 93.69 104 ALA A N 1
ATOM 797 C CA . ALA A 1 104 ? -2.248 3.982 3.625 1 93.69 104 ALA A CA 1
ATOM 798 C C . ALA A 1 104 ? -2.248 2.643 4.355 1 93.69 104 ALA A C 1
ATOM 800 O O . ALA A 1 104 ? -3.123 1.803 4.125 1 93.69 104 ALA A O 1
ATOM 801 N N . VAL A 1 105 ? -1.327 2.43 5.184 1 93.12 105 VAL A N 1
ATOM 802 C CA . VAL A 1 105 ? -1.213 1.228 6.004 1 93.12 105 VAL A CA 1
ATOM 803 C C . VAL A 1 105 ? -0.965 1.614 7.457 1 93.12 105 VAL A C 1
ATOM 805 O O . VAL A 1 105 ? -0.125 2.469 7.746 1 93.12 105 VAL A O 1
ATOM 808 N N . GLU A 1 106 ? -1.665 1.018 8.344 1 91.69 106 GLU A N 1
ATOM 809 C CA . GLU A 1 106 ? -1.465 1.223 9.781 1 91.69 106 GLU A CA 1
ATOM 810 C C . GLU A 1 106 ? -2.033 0.06 10.586 1 91.69 106 GLU A C 1
ATOM 812 O O . GLU A 1 106 ? -2.648 -0.85 10.031 1 91.69 106 GLU A O 1
ATOM 817 N N . SER A 1 107 ? -1.8 0.09 11.898 1 89.25 107 SER A N 1
ATOM 818 C CA . SER A 1 107 ? -2.463 -0.858 12.781 1 89.25 107 SER A CA 1
ATOM 819 C C . SER A 1 107 ? -3.957 -0.566 12.891 1 89.25 107 SER A C 1
ATOM 821 O O . SER A 1 107 ? -4.371 0.593 12.844 1 89.25 107 SER A O 1
ATOM 823 N N . PRO A 1 108 ? -4.773 -1.635 13.039 1 86.19 108 PRO A N 1
ATOM 824 C CA . PRO A 1 108 ? -6.223 -1.437 13.039 1 86.19 108 PRO A CA 1
ATOM 825 C C . PRO A 1 108 ? -6.73 -0.792 14.328 1 86.19 108 PRO A C 1
ATOM 827 O O . PRO A 1 108 ? -7.867 -0.317 14.383 1 86.19 108 PRO A O 1
ATOM 830 N N . TYR A 1 109 ? -6.234 -0.925 15.508 1 67.81 109 TYR A N 1
ATOM 831 C CA . TYR A 1 109 ? -6.758 -0.582 16.828 1 67.81 109 TYR A CA 1
ATOM 832 C C . TYR A 1 109 ? -7.078 0.906 16.906 1 67.81 109 TYR A C 1
ATOM 834 O O . TYR A 1 109 ? -7.902 1.321 17.734 1 67.81 109 TYR A O 1
ATOM 842 N N . ASN A 1 110 ? -6.453 1.835 16.188 1 58.5 110 ASN A N 1
ATOM 843 C CA . ASN A 1 110 ? -6.383 3.105 16.906 1 58.5 110 ASN A CA 1
ATOM 844 C C . ASN A 1 110 ? -6.773 4.277 16 1 58.5 110 ASN A C 1
ATOM 846 O O . ASN A 1 110 ? -6.465 5.43 16.312 1 58.5 110 ASN A O 1
ATOM 850 N N . ARG A 1 111 ? -7.539 4.113 14.898 1 58.09 111 ARG A N 1
ATOM 851 C CA . ARG A 1 111 ? -7.566 5.316 14.07 1 58.09 111 ARG A CA 1
ATOM 852 C C . ARG A 1 111 ? -8.281 6.453 14.789 1 58.09 111 ARG A C 1
ATOM 854 O O . ARG A 1 111 ? -7.918 7.621 14.633 1 58.09 111 ARG A O 1
ATOM 861 N N . THR A 1 112 ? -9.125 5.965 15.555 1 58.19 112 THR A N 1
ATOM 862 C CA . THR A 1 112 ? -9.898 7.074 16.094 1 58.19 112 THR A CA 1
ATOM 863 C C . THR A 1 112 ? -9.594 7.285 17.578 1 58.19 112 THR A C 1
ATOM 865 O O . THR A 1 112 ? -9.984 8.297 18.156 1 58.19 112 THR A O 1
ATOM 868 N N . GLU A 1 113 ? -8.805 6.34 18.016 1 63.5 113 GLU A N 1
ATOM 869 C CA . GLU A 1 113 ? -8.469 6.562 19.422 1 63.5 113 GLU A CA 1
ATOM 870 C C . GLU A 1 113 ? -7.152 7.32 19.562 1 63.5 113 GLU A C 1
ATOM 872 O O . GLU A 1 113 ? -6.23 7.129 18.766 1 63.5 113 GLU A O 1
ATOM 877 N N . ASN A 1 114 ? -7.094 8.445 20.109 1 75.69 114 ASN A N 1
ATOM 878 C CA . ASN A 1 114 ? -5.914 9.234 20.438 1 75.69 114 ASN A CA 1
ATOM 879 C C . ASN A 1 114 ? -5.457 10.07 19.25 1 75.69 114 ASN A C 1
ATOM 881 O O . ASN A 1 114 ? -4.266 10.141 18.938 1 75.69 114 ASN A O 1
ATOM 885 N N . VAL A 1 115 ? -6.402 10.391 18.438 1 79.06 115 VAL A N 1
ATOM 886 C CA . VAL A 1 115 ? -6.137 11.312 17.344 1 79.06 115 VAL A CA 1
ATOM 887 C C . VAL A 1 115 ? -6.477 12.734 17.766 1 79.06 115 VAL A C 1
ATOM 889 O O . VAL A 1 115 ? -7.543 12.984 18.328 1 79.06 115 VAL A O 1
ATOM 892 N N . ARG A 1 116 ? -5.473 13.633 17.609 1 86.38 116 ARG A N 1
ATOM 893 C CA . ARG A 1 116 ? -5.641 15.039 17.984 1 86.38 116 ARG A CA 1
ATOM 894 C C . ARG A 1 116 ? -5.457 15.945 16.766 1 86.38 116 ARG A C 1
ATOM 896 O O . ARG A 1 116 ? -4.582 15.711 15.938 1 86.38 116 ARG A O 1
ATOM 903 N N . LYS A 1 117 ? -6.246 16.906 16.797 1 90.62 117 LYS A N 1
ATOM 904 C CA . LYS A 1 117 ? -6.078 17.969 15.805 1 90.62 117 LYS A CA 1
ATOM 905 C C . LYS A 1 117 ? -5.125 19.047 16.312 1 90.62 117 LYS A C 1
ATOM 907 O O . LYS A 1 117 ? -5.211 19.469 17.469 1 90.62 117 LYS A O 1
ATOM 912 N N . ILE A 1 118 ? -4.258 19.484 15.43 1 91.69 118 ILE A N 1
ATOM 913 C CA . ILE A 1 118 ? -3.307 20.547 15.719 1 91.69 118 ILE A CA 1
ATOM 914 C C . ILE A 1 118 ? -3.531 21.719 14.766 1 91.69 118 ILE A C 1
ATOM 916 O O . ILE A 1 118 ? -3.109 21.688 13.609 1 91.69 118 ILE A O 1
ATOM 920 N N . PRO A 1 119 ? -4.164 22.75 15.305 1 93.56 119 PRO A N 1
ATOM 921 C CA . PRO A 1 119 ? -4.383 23.906 14.422 1 93.56 119 PRO A CA 1
ATOM 922 C C . PRO A 1 119 ? -3.076 24.516 13.922 1 93.56 119 PRO A C 1
ATOM 924 O O . PRO A 1 119 ? -2.092 24.578 14.664 1 93.56 119 PRO A O 1
ATOM 927 N N . LEU A 1 120 ? -3.186 24.906 12.703 1 91.94 120 LEU A N 1
ATOM 928 C CA . LEU A 1 120 ? -2.027 25.594 12.148 1 91.94 120 LEU A CA 1
ATOM 929 C C . LEU A 1 120 ? -1.993 27.047 12.609 1 91.94 120 LEU A C 1
ATOM 931 O O . LEU A 1 120 ? -3.041 27.688 12.75 1 91.94 120 LEU A O 1
ATOM 935 N N . THR A 1 121 ? -0.774 27.453 12.781 1 88.81 121 THR A N 1
ATOM 936 C CA . THR A 1 121 ? -0.613 28.859 13.117 1 88.81 121 THR A CA 1
ATOM 937 C C . THR A 1 121 ? -0.815 29.734 11.883 1 88.81 121 THR A C 1
ATOM 939 O O . THR A 1 121 ? -0.805 29.234 10.758 1 88.81 121 THR A O 1
ATOM 942 N N . ASN A 1 122 ? -0.979 31 12.148 1 89.56 122 ASN A N 1
ATOM 943 C CA . ASN A 1 122 ? -1.105 31.938 11.031 1 89.56 122 ASN A CA 1
ATOM 944 C C . ASN A 1 122 ? 0.131 31.922 10.141 1 89.56 122 ASN A C 1
ATOM 946 O O . ASN A 1 122 ? 0.018 32 8.914 1 89.56 122 ASN A O 1
ATOM 950 N N . ALA A 1 123 ? 1.228 31.812 10.766 1 86.19 123 ALA A N 1
ATOM 951 C CA . ALA A 1 123 ? 2.479 31.75 10.016 1 86.19 123 ALA A CA 1
ATOM 952 C C . ALA A 1 123 ? 2.527 30.516 9.117 1 86.19 123 ALA A C 1
ATOM 954 O O . ALA A 1 123 ? 2.951 30.594 7.965 1 86.19 123 ALA A O 1
ATOM 955 N N . GLU A 1 124 ? 2.072 29.406 9.641 1 86.38 124 GLU A N 1
ATOM 956 C CA . GLU A 1 124 ? 2.051 28.172 8.883 1 86.38 124 GLU A CA 1
ATOM 957 C C . GLU A 1 124 ? 1.034 28.234 7.746 1 86.38 124 GLU A C 1
ATOM 959 O O . GLU A 1 124 ? 1.292 27.734 6.645 1 86.38 124 GLU A O 1
ATOM 964 N N . LEU A 1 125 ? -0.039 28.875 7.988 1 89.94 125 LEU A N 1
ATOM 965 C CA . LEU A 1 125 ? -1.078 29.031 6.977 1 89.94 125 LEU A CA 1
ATOM 966 C C . LEU A 1 125 ? -0.587 29.891 5.82 1 89.94 125 LEU A C 1
ATOM 968 O O . LEU A 1 125 ? -0.921 29.641 4.66 1 89.94 125 LEU A O 1
ATOM 972 N N . GLU A 1 126 ? 0.168 30.859 6.117 1 86.94 126 GLU A N 1
ATOM 973 C CA . GLU A 1 126 ? 0.731 31.734 5.086 1 86.94 126 GLU A CA 1
ATOM 974 C C . GLU A 1 126 ? 1.708 30.969 4.199 1 86.94 126 GLU A C 1
ATOM 976 O O . GLU A 1 126 ? 1.776 31.203 2.99 1 86.94 126 GLU A O 1
ATOM 981 N N . VAL A 1 127 ? 2.389 30.047 4.812 1 82.19 127 VAL A N 1
ATOM 982 C CA . VAL A 1 127 ? 3.328 29.234 4.059 1 82.19 127 VAL A CA 1
ATOM 983 C C . VAL A 1 127 ? 2.568 28.344 3.072 1 82.19 127 VAL A C 1
ATOM 985 O O . VAL A 1 127 ? 2.98 28.188 1.92 1 82.19 127 VAL A O 1
ATOM 988 N N . ILE A 1 128 ? 1.482 27.812 3.488 1 86.38 128 ILE A N 1
ATOM 989 C CA . ILE A 1 128 ? 0.665 26.922 2.662 1 86.38 128 ILE A CA 1
ATOM 990 C C . ILE A 1 128 ? 0.094 27.703 1.48 1 86.38 128 ILE A C 1
ATOM 992 O O . ILE A 1 128 ? 0.062 27.203 0.354 1 86.38 128 ILE A O 1
ATOM 996 N N . LYS A 1 129 ? -0.249 28.969 1.748 1 84.62 129 LYS A N 1
ATOM 997 C CA . LYS A 1 129 ? -0.833 29.797 0.704 1 84.62 129 LYS A CA 1
ATOM 998 C C . LYS A 1 129 ? 0.189 30.125 -0.383 1 84.62 129 LYS A C 1
ATOM 1000 O O . LYS A 1 129 ? -0.178 30.406 -1.526 1 84.62 129 LYS A O 1
ATOM 1005 N N . LYS A 1 130 ? 1.433 30.047 -0.029 1 83.31 130 LYS A N 1
ATOM 1006 C CA . LYS A 1 130 ? 2.494 30.375 -0.972 1 83.31 130 LYS A CA 1
ATOM 1007 C C . LYS A 1 130 ? 2.932 29.156 -1.771 1 83.31 130 LYS A C 1
ATOM 1009 O O . LYS A 1 130 ? 3.707 29.281 -2.723 1 83.31 130 LYS A O 1
ATOM 1014 N N . MET A 1 131 ? 2.42 28.031 -1.318 1 78.69 131 MET A N 1
ATOM 1015 C CA . MET A 1 131 ? 2.75 26.812 -2.031 1 78.69 131 MET A CA 1
ATOM 1016 C C . MET A 1 131 ? 1.872 26.641 -3.27 1 78.69 131 MET A C 1
ATOM 1018 O O . MET A 1 131 ? 2.334 26.156 -4.301 1 78.69 131 MET A O 1
ATOM 1022 N N . MET B 1 1 ? 13.867 14.328 15.266 1 32.53 1 MET B N 1
ATOM 1023 C CA . MET B 1 1 ? 13 14.969 14.273 1 32.53 1 MET B CA 1
ATOM 1024 C C . MET B 1 1 ? 12.375 13.93 13.352 1 32.53 1 MET B C 1
ATOM 1026 O O . MET B 1 1 ? 13.086 13.203 12.656 1 32.53 1 MET B O 1
ATOM 1030 N N . GLY B 1 2 ? 11.453 13.039 13.641 1 42.69 2 GLY B N 1
ATOM 1031 C CA . GLY B 1 2 ? 11.219 11.672 13.203 1 42.69 2 GLY B CA 1
ATOM 1032 C C . GLY B 1 2 ? 10.82 11.57 11.75 1 42.69 2 GLY B C 1
ATOM 1033 O O . GLY B 1 2 ? 9.766 12.078 11.352 1 42.69 2 GLY B O 1
ATOM 1034 N N . LEU B 1 3 ? 11.867 11.75 10.828 1 53.56 3 LEU B N 1
ATOM 1035 C CA . LEU B 1 3 ? 11.977 12.039 9.398 1 53.56 3 LEU B CA 1
ATOM 1036 C C . LEU B 1 3 ? 11.102 11.094 8.586 1 53.56 3 LEU B C 1
ATOM 1038 O O . LEU B 1 3 ? 11.055 9.891 8.867 1 53.56 3 LEU B O 1
ATOM 1042 N N . ILE B 1 4 ? 10.07 11.773 8.031 1 64.75 4 ILE B N 1
ATOM 1043 C CA . ILE B 1 4 ? 9.375 11.039 6.984 1 64.75 4 ILE B CA 1
ATOM 1044 C C . ILE B 1 4 ? 10.391 10.312 6.102 1 64.75 4 ILE B C 1
ATOM 1046 O O . ILE B 1 4 ? 11.352 10.922 5.625 1 64.75 4 ILE B O 1
ATOM 1050 N N . GLU B 1 5 ? 10.516 9.133 6.316 1 67.88 5 GLU B N 1
ATOM 1051 C CA . GLU B 1 5 ? 11.391 8.336 5.461 1 67.88 5 GLU B CA 1
ATOM 1052 C C . GLU B 1 5 ? 10.734 8.055 4.113 1 67.88 5 GLU B C 1
ATOM 1054 O O . GLU B 1 5 ? 9.602 7.555 4.059 1 67.88 5 GLU B O 1
ATOM 1059 N N . LYS B 1 6 ? 11.234 8.867 3.107 1 73.56 6 LYS B N 1
ATOM 1060 C CA . LYS B 1 6 ? 10.891 8.438 1.753 1 73.56 6 LYS B CA 1
ATOM 1061 C C . LYS B 1 6 ? 11.664 7.18 1.362 1 73.56 6 LYS B C 1
ATOM 1063 O O . LYS B 1 6 ? 12.891 7.133 1.478 1 73.56 6 LYS B O 1
ATOM 1068 N N . ILE B 1 7 ? 10.914 6.23 0.994 1 73.25 7 ILE B N 1
ATOM 1069 C CA . ILE B 1 7 ? 11.586 4.984 0.648 1 73.25 7 ILE B CA 1
ATOM 1070 C C . ILE B 1 7 ? 11.242 4.59 -0.785 1 73.25 7 ILE B C 1
ATOM 1072 O O . ILE B 1 7 ? 10.062 4.5 -1.144 1 73.25 7 ILE B O 1
ATOM 1076 N N . SER B 1 8 ? 12.359 4.727 -1.598 1 76.69 8 SER B N 1
ATOM 1077 C CA . SER B 1 8 ? 12.203 4.242 -2.967 1 76.69 8 SER B CA 1
ATOM 1078 C C . SER B 1 8 ? 13.195 3.127 -3.271 1 76.69 8 SER B C 1
ATOM 1080 O O . SER B 1 8 ? 14.289 3.086 -2.701 1 76.69 8 SER B O 1
ATOM 1082 N N . ASN B 1 9 ? 12.789 2.027 -3.691 1 79.5 9 ASN B N 1
ATOM 1083 C CA . ASN B 1 9 ? 13.617 0.916 -4.141 1 79.5 9 ASN B CA 1
ATOM 1084 C C . ASN B 1 9 ? 13.203 0.43 -5.527 1 79.5 9 ASN B C 1
ATOM 1086 O O . ASN B 1 9 ? 12.062 0.005 -5.727 1 79.5 9 ASN B O 1
ATOM 1090 N N . GLU B 1 10 ? 14.172 0.49 -6.434 1 84.69 10 GLU B N 1
ATOM 1091 C CA . GLU B 1 10 ? 13.828 0.118 -7.801 1 84.69 10 GLU B CA 1
ATOM 1092 C C . GLU B 1 10 ? 14.461 -1.216 -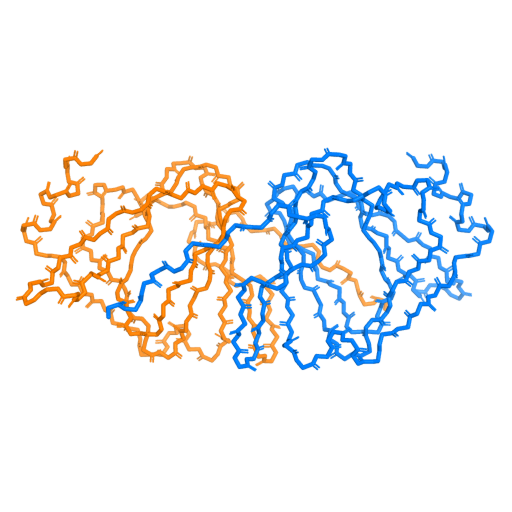8.188 1 84.69 10 GLU B C 1
ATOM 1094 O O . GLU B 1 10 ? 14.32 -1.666 -9.328 1 84.69 10 GLU B O 1
ATOM 1099 N N . LYS B 1 11 ? 15.109 -1.789 -7.219 1 90.88 11 LYS B N 1
ATOM 1100 C CA . LYS B 1 11 ? 15.711 -3.09 -7.508 1 90.88 11 LYS B CA 1
ATOM 1101 C C . LYS B 1 11 ? 14.633 -4.145 -7.766 1 90.88 11 LYS B C 1
ATOM 1103 O O . LYS B 1 11 ? 13.586 -4.137 -7.125 1 90.88 11 LYS B O 1
ATOM 1108 N N . ALA B 1 12 ? 14.992 -5.023 -8.648 1 94 12 ALA B N 1
ATOM 1109 C CA . ALA B 1 12 ? 14.047 -6.074 -9.016 1 94 12 ALA B CA 1
ATOM 1110 C C . ALA B 1 12 ? 13.703 -6.949 -7.816 1 94 12 ALA B C 1
ATOM 1112 O O . ALA B 1 12 ? 14.578 -7.277 -7.008 1 94 12 ALA B O 1
ATOM 1113 N N . GLY B 1 13 ? 12.398 -7.391 -7.727 1 93.12 13 GLY B N 1
ATOM 1114 C CA . GLY B 1 13 ? 12.008 -8.352 -6.711 1 93.12 13 GLY B CA 1
ATOM 1115 C C . GLY B 1 13 ? 11.266 -7.719 -5.547 1 93.12 13 GLY B C 1
ATOM 1116 O O . GLY B 1 13 ? 10.641 -6.668 -5.699 1 93.12 13 GLY B O 1
ATOM 1117 N N . PHE B 1 14 ? 11.273 -8.438 -4.445 1 90.75 14 PHE B N 1
ATOM 1118 C CA . PHE B 1 14 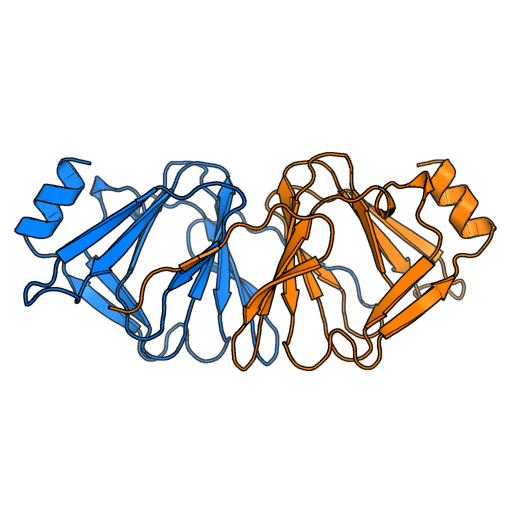? 10.555 -8.031 -3.244 1 90.75 14 PHE B CA 1
ATOM 1119 C C . PHE B 1 14 ? 11.492 -7.367 -2.246 1 90.75 14 PHE B C 1
ATOM 1121 O O . PHE B 1 14 ? 12.477 -7.973 -1.816 1 90.75 14 PHE B O 1
ATOM 1128 N N . HIS B 1 15 ? 11.148 -6.137 -1.871 1 90.81 15 HIS B N 1
ATOM 1129 C CA . HIS B 1 15 ? 12 -5.387 -0.958 1 90.81 15 HIS B CA 1
ATOM 1130 C C . HIS B 1 15 ? 11.188 -4.754 0.164 1 90.81 15 HIS B C 1
ATOM 1132 O O . HIS B 1 15 ? 10.438 -3.807 -0.068 1 90.81 15 HIS B O 1
ATOM 1138 N N . PRO B 1 16 ? 11.305 -5.301 1.392 1 90.19 16 PRO B N 1
ATOM 1139 C CA . PRO B 1 16 ? 10.68 -4.574 2.498 1 90.19 16 PRO B CA 1
ATOM 1140 C C . PRO B 1 16 ? 11.203 -3.146 2.637 1 90.19 16 PRO B C 1
ATOM 1142 O O . PRO B 1 16 ? 12.414 -2.934 2.701 1 90.19 16 PRO B O 1
ATOM 1145 N N . VAL B 1 17 ? 10.352 -2.168 2.635 1 87 17 VAL B N 1
ATOM 1146 C CA . VAL B 1 17 ? 10.773 -0.775 2.674 1 87 17 VAL B CA 1
ATOM 1147 C C . VAL B 1 17 ? 10.383 -0.149 4.008 1 87 17 VAL B C 1
ATOM 1149 O O . VAL B 1 17 ? 11.008 0.812 4.461 1 87 17 VAL B O 1
ATOM 1152 N N . VAL B 1 18 ? 9.328 -0.613 4.605 1 87 18 VAL B N 1
ATOM 1153 C CA . VAL B 1 18 ? 8.883 -0.22 5.941 1 87 18 VAL B CA 1
ATOM 1154 C C . VAL B 1 18 ? 8.609 -1.464 6.781 1 87 18 VAL B C 1
ATOM 1156 O O . VAL B 1 18 ? 7.863 -2.354 6.355 1 87 18 VAL B O 1
ATOM 1159 N N . VAL B 1 19 ? 9.281 -1.521 7.914 1 88.69 19 VAL B N 1
ATOM 1160 C CA . VAL B 1 19 ? 9.039 -2.646 8.812 1 88.69 19 VAL B CA 1
ATOM 1161 C C . VAL B 1 19 ? 8.625 -2.129 10.188 1 88.69 19 VAL B C 1
ATOM 1163 O O . VAL B 1 19 ? 9.359 -1.364 10.82 1 88.69 19 VAL B O 1
ATOM 1166 N N . LYS B 1 20 ? 7.473 -2.52 10.578 1 88 20 LYS B N 1
ATOM 1167 C CA . LYS B 1 20 ? 6.941 -2.219 11.906 1 88 20 LYS B CA 1
ATOM 1168 C C . LYS B 1 20 ? 6.715 -3.496 12.711 1 88 20 LYS B C 1
ATOM 1170 O O . LYS B 1 20 ? 7.051 -4.59 12.25 1 88 20 LYS B O 1
ATOM 1175 N N . ASP B 1 21 ? 6.242 -3.35 13.891 1 86.19 21 ASP B N 1
ATOM 1176 C CA . ASP B 1 21 ? 6.078 -4.508 14.766 1 86.19 21 ASP B CA 1
ATOM 1177 C C . ASP B 1 21 ? 5.039 -5.477 14.203 1 86.19 21 ASP B C 1
ATOM 1179 O O . ASP B 1 21 ? 5.199 -6.695 14.297 1 86.19 21 ASP B O 1
ATOM 1183 N N . CYS B 1 22 ? 3.998 -4.965 13.555 1 87 22 CYS B N 1
ATOM 1184 C CA . CYS B 1 22 ? 2.883 -5.836 13.203 1 87 22 CYS B CA 1
ATOM 1185 C C . CYS B 1 22 ? 2.607 -5.785 11.703 1 87 22 CYS B C 1
ATOM 1187 O O . CYS B 1 22 ? 1.661 -6.41 11.219 1 87 22 CYS B O 1
ATOM 1189 N N . TRP B 1 23 ? 3.41 -5.082 11 1 90.06 23 TRP B N 1
ATOM 1190 C CA . TRP B 1 23 ? 3.203 -5.02 9.555 1 90.06 23 TRP B CA 1
ATOM 1191 C C . TRP B 1 23 ? 4.453 -4.508 8.852 1 90.06 23 TRP B C 1
ATOM 1193 O 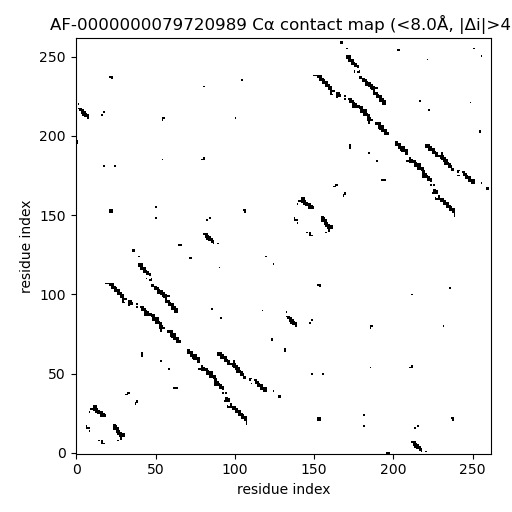O . TRP B 1 23 ? 5.316 -3.885 9.477 1 90.06 23 TRP B O 1
ATOM 1203 N N . GLN B 1 24 ? 4.508 -4.789 7.605 1 91.25 24 GLN B N 1
ATOM 1204 C CA . GLN B 1 24 ? 5.562 -4.254 6.75 1 91.25 24 GLN B CA 1
ATOM 1205 C C . GLN B 1 24 ? 5.027 -3.91 5.363 1 91.25 24 GLN B C 1
ATOM 1207 O O . GLN B 1 24 ? 4.051 -4.504 4.906 1 91.25 24 GLN B O 1
ATOM 1212 N N . VAL B 1 25 ? 5.621 -2.938 4.773 1 91 25 VAL B N 1
ATOM 1213 C CA . VAL B 1 25 ? 5.367 -2.578 3.381 1 91 25 VAL B CA 1
ATOM 1214 C C . VAL B 1 25 ? 6.52 -3.066 2.502 1 91 25 VAL B C 1
ATOM 1216 O O . VAL B 1 25 ? 7.691 -2.854 2.828 1 91 25 VAL B O 1
ATOM 1219 N N . ILE B 1 26 ? 6.121 -3.713 1.436 1 92.06 26 ILE B N 1
ATOM 1220 C CA . ILE B 1 26 ? 7.098 -4.297 0.522 1 92.06 26 ILE B CA 1
ATOM 1221 C C . ILE B 1 26 ? 6.941 -3.674 -0.864 1 92.06 26 ILE B C 1
ATOM 1223 O O . ILE B 1 26 ? 5.828 -3.572 -1.385 1 92.06 26 ILE B O 1
ATOM 1227 N N . LYS B 1 27 ? 8.016 -3.238 -1.383 1 92 27 LYS B N 1
ATOM 1228 C CA . LYS B 1 27 ? 8.039 -2.863 -2.795 1 92 27 LYS B CA 1
ATOM 1229 C C . LYS B 1 27 ? 8.328 -4.07 -3.68 1 92 27 LYS B C 1
ATOM 1231 O O . LYS B 1 27 ? 9.258 -4.836 -3.412 1 92 27 LYS B O 1
ATOM 1236 N N . VAL B 1 28 ? 7.469 -4.246 -4.621 1 93.94 28 VAL B N 1
ATOM 1237 C CA . VAL B 1 28 ? 7.648 -5.32 -5.59 1 93.94 28 VAL B CA 1
ATOM 1238 C C . VAL B 1 28 ? 7.938 -4.734 -6.969 1 93.94 28 VAL B C 1
ATOM 1240 O O . VAL B 1 28 ? 7.086 -4.066 -7.559 1 93.94 28 VAL B O 1
ATOM 1243 N N . ASN B 1 29 ? 9.094 -4.988 -7.418 1 95 29 ASN B N 1
ATOM 1244 C CA . ASN B 1 29 ? 9.492 -4.453 -8.711 1 95 29 ASN B CA 1
ATOM 1245 C C . ASN B 1 29 ? 9.688 -5.562 -9.742 1 95 29 ASN B C 1
ATOM 1247 O O . ASN B 1 29 ? 10.203 -6.633 -9.422 1 95 29 ASN B O 1
ATOM 1251 N N . TYR B 1 30 ? 9.367 -5.203 -10.914 1 97 30 TYR B N 1
ATOM 1252 C CA . TYR B 1 30 ? 9.469 -6.125 -12.039 1 97 30 TYR B CA 1
ATOM 1253 C C . TYR B 1 30 ? 10.844 -6.777 -12.094 1 97 30 TYR B C 1
ATOM 1255 O O . TYR B 1 30 ? 11.859 -6.109 -11.898 1 97 30 TYR B O 1
ATOM 1263 N N . SER B 1 31 ? 10.805 -8.062 -12.344 1 96.06 31 SER B N 1
ATOM 1264 C CA . SER B 1 31 ? 11.953 -8.836 -12.773 1 96.06 31 SER B CA 1
ATOM 1265 C C . SER B 1 31 ? 11.602 -9.742 -13.953 1 96.06 31 SER B C 1
ATOM 1267 O O . SER B 1 31 ? 10.422 -10 -14.211 1 96.06 31 SER B O 1
ATOM 1269 N N . GLN B 1 32 ? 12.641 -10.164 -14.578 1 94.5 32 GLN B N 1
ATOM 1270 C CA . GLN B 1 32 ? 12.414 -11.047 -15.719 1 94.5 32 GLN B CA 1
ATOM 1271 C C . GLN B 1 32 ? 11.656 -12.297 -15.297 1 94.5 32 GLN B C 1
ATOM 1273 O O . GLN B 1 32 ? 10.867 -12.844 -16.078 1 94.5 32 GLN B O 1
ATOM 1278 N N . GLN B 1 33 ? 11.836 -12.656 -14.078 1 92.69 33 GLN B N 1
ATOM 1279 C CA . GLN B 1 33 ? 11.203 -13.867 -13.57 1 92.69 33 GLN B CA 1
ATOM 1280 C C . GLN B 1 33 ? 9.688 -13.688 -13.438 1 92.69 33 GLN B C 1
ATOM 1282 O O . GLN B 1 33 ? 8.953 -14.664 -13.297 1 92.69 33 GLN B O 1
ATOM 1287 N N . ASN B 1 34 ? 9.258 -12.461 -13.469 1 94.31 34 ASN B N 1
ATOM 1288 C CA . ASN B 1 34 ? 7.828 -12.188 -13.328 1 94.31 34 ASN B CA 1
ATOM 1289 C C . ASN B 1 34 ? 7.113 -12.234 -14.672 1 94.31 34 ASN B C 1
ATOM 1291 O O . ASN B 1 34 ? 5.891 -12.094 -14.734 1 94.31 34 ASN B O 1
ATOM 1295 N N . GLU B 1 35 ? 7.871 -12.305 -15.703 1 95.12 35 GLU B N 1
ATOM 1296 C CA . GLU B 1 35 ? 7.215 -12.391 -17 1 95.12 35 GLU B CA 1
ATOM 1297 C C . GLU B 1 35 ? 6.348 -13.641 -17.109 1 95.12 35 GLU B C 1
ATOM 1299 O O . GLU B 1 35 ? 6.727 -14.703 -16.625 1 95.12 35 GLU B O 1
ATOM 1304 N N . LEU B 1 36 ? 5.293 -13.453 -17.719 1 92.94 36 LEU B N 1
ATOM 1305 C CA . LEU B 1 36 ? 4.27 -14.492 -17.75 1 92.94 36 LEU B CA 1
ATOM 1306 C C . LEU B 1 36 ? 4.852 -15.812 -18.234 1 92.94 36 LEU B C 1
ATOM 1308 O O . LEU B 1 36 ? 4.539 -16.875 -17.672 1 92.94 36 LEU B O 1
ATOM 1312 N N . ASP B 1 37 ? 5.676 -15.812 -19.25 1 91.19 37 ASP B N 1
ATOM 1313 C CA . ASP B 1 37 ? 6.195 -17.031 -19.859 1 91.19 37 ASP B CA 1
ATOM 1314 C C . ASP B 1 37 ? 7.273 -17.672 -18.984 1 91.19 37 ASP B C 1
ATOM 1316 O O . ASP B 1 37 ? 7.73 -18.781 -19.266 1 91.19 37 ASP B O 1
ATOM 1320 N N . LYS B 1 38 ? 7.664 -17 -17.906 1 94.25 38 LYS B N 1
ATOM 1321 C CA . LYS B 1 38 ? 8.695 -17.516 -17.016 1 94.25 38 LYS B CA 1
ATOM 1322 C C . LYS B 1 38 ? 8.086 -18.125 -15.758 1 94.25 38 LYS B C 1
ATOM 1324 O O . LYS B 1 38 ? 8.773 -18.797 -14.992 1 94.25 38 LYS B O 1
ATOM 1329 N N . ILE B 1 39 ? 6.82 -17.891 -15.547 1 94.06 39 ILE B N 1
ATOM 1330 C CA . ILE B 1 39 ? 6.164 -18.391 -14.344 1 94.06 39 ILE B CA 1
ATOM 1331 C C . ILE B 1 39 ? 5.922 -19.891 -14.469 1 94.06 39 ILE B C 1
ATOM 1333 O O . ILE B 1 39 ? 5.246 -20.344 -15.398 1 94.06 39 ILE B O 1
ATOM 1337 N N . ASP B 1 40 ? 6.438 -20.594 -13.477 1 94 40 ASP B N 1
ATOM 1338 C CA . ASP B 1 40 ? 6.301 -22.047 -13.539 1 94 40 ASP B CA 1
ATOM 1339 C C . ASP B 1 40 ? 5.773 -22.609 -12.219 1 94 40 ASP B C 1
ATOM 1341 O O . ASP B 1 40 ? 5.668 -23.828 -12.047 1 94 40 ASP B O 1
ATOM 1345 N N . SER B 1 41 ? 5.562 -21.688 -11.258 1 94.94 41 SER B N 1
ATOM 1346 C CA . SER B 1 41 ? 5.078 -22.109 -9.945 1 94.94 41 SER B CA 1
ATOM 1347 C C . SER B 1 41 ? 4.305 -20.984 -9.258 1 94.94 41 SER B C 1
ATOM 1349 O O . SER B 1 41 ? 4.41 -19.812 -9.648 1 94.94 41 SER B O 1
ATOM 1351 N N . LEU B 1 42 ? 3.561 -21.391 -8.281 1 93.38 42 LEU B N 1
ATOM 1352 C CA . LEU B 1 42 ? 2.963 -20.469 -7.32 1 93.38 42 LEU B CA 1
ATOM 1353 C C . LEU B 1 42 ? 3.711 -20.5 -5.992 1 93.38 42 LEU B C 1
ATOM 1355 O O . LEU B 1 42 ? 4.5 -21.422 -5.746 1 93.38 42 LEU B O 1
ATOM 1359 N N . ILE B 1 43 ? 3.531 -19.438 -5.309 1 92 43 ILE B N 1
ATOM 1360 C CA . ILE B 1 43 ? 4.086 -19.375 -3.959 1 92 43 ILE B CA 1
ATOM 1361 C C . ILE B 1 43 ? 2.953 -19.344 -2.936 1 92 43 ILE B C 1
ATOM 1363 O O . ILE B 1 43 ? 1.955 -18.656 -3.127 1 92 43 ILE B O 1
ATOM 1367 N N . ARG B 1 44 ? 3.115 -20.125 -1.9 1 89.25 44 ARG B N 1
ATOM 1368 C CA . ARG B 1 44 ? 2.129 -20.172 -0.826 1 89.25 44 ARG B CA 1
ATOM 1369 C C . ARG B 1 44 ? 2.75 -19.781 0.509 1 89.25 44 ARG B C 1
ATOM 1371 O O . ARG B 1 44 ? 3.77 -20.344 0.915 1 89.25 44 ARG B O 1
ATOM 1378 N N . ASN B 1 45 ? 2.166 -18.766 1.045 1 85.38 45 ASN B N 1
ATOM 1379 C CA . ASN B 1 45 ? 2.574 -18.375 2.395 1 85.38 45 ASN B CA 1
ATOM 1380 C C . ASN B 1 45 ? 1.604 -18.906 3.443 1 85.38 45 ASN B C 1
ATOM 1382 O O . ASN B 1 45 ? 0.436 -18.516 3.473 1 85.38 45 ASN B O 1
ATOM 1386 N N . GLY B 1 46 ? 2.078 -19.75 4.285 1 79.56 46 GLY B N 1
ATOM 1387 C CA . GLY B 1 46 ? 1.229 -20.406 5.262 1 79.56 46 GLY B CA 1
ATOM 1388 C C . GLY B 1 46 ? 0.915 -19.531 6.461 1 79.56 46 GLY B C 1
ATOM 1389 O O . GLY B 1 46 ? 0.047 -19.875 7.273 1 79.56 46 GLY B O 1
ATOM 1390 N N . ASN B 1 47 ? 1.547 -18.406 6.543 1 78.38 47 ASN B N 1
ATOM 1391 C CA . ASN B 1 47 ? 1.454 -17.641 7.785 1 78.38 47 ASN B CA 1
ATOM 1392 C C . ASN B 1 47 ? 0.749 -16.312 7.566 1 78.38 47 ASN B C 1
ATOM 1394 O O . ASN B 1 47 ? 0.079 -15.797 8.469 1 78.38 47 ASN B O 1
ATOM 1398 N N . ASN B 1 48 ? 0.846 -15.789 6.348 1 83.81 48 ASN B N 1
ATOM 1399 C CA . ASN B 1 48 ? 0.433 -14.391 6.203 1 83.81 48 ASN B CA 1
ATOM 1400 C C . ASN B 1 48 ? -0.523 -14.211 5.027 1 83.81 48 ASN B C 1
ATOM 1402 O O . ASN B 1 48 ? -0.331 -14.812 3.969 1 83.81 48 ASN B O 1
ATOM 1406 N N . ALA B 1 49 ? -1.495 -13.453 5.332 1 89.06 49 ALA B N 1
ATOM 1407 C CA . ALA B 1 49 ? -2.172 -12.836 4.195 1 89.06 49 ALA B CA 1
ATOM 1408 C C . ALA B 1 49 ? -1.302 -11.75 3.562 1 89.06 49 ALA B C 1
ATOM 1410 O O . ALA B 1 49 ? -0.363 -11.258 4.188 1 89.06 49 ALA B O 1
ATOM 1411 N N . LEU B 1 50 ? -1.515 -11.453 2.354 1 91.88 50 LEU B N 1
ATOM 1412 C CA . LEU B 1 50 ? -0.774 -10.453 1.594 1 91.88 50 LEU B CA 1
ATOM 1413 C C . LEU B 1 50 ? -1.726 -9.531 0.84 1 91.88 50 LEU B C 1
ATOM 1415 O O . LEU B 1 50 ? -2.615 -10 0.127 1 91.88 50 LEU B O 1
ATOM 1419 N N . ALA B 1 51 ? -1.601 -8.281 1.093 1 93.06 51 ALA B N 1
ATOM 1420 C CA . ALA B 1 51 ? -2.328 -7.309 0.284 1 93.06 51 ALA B CA 1
ATOM 1421 C C . ALA B 1 51 ? -1.431 -6.715 -0.797 1 93.06 51 ALA B C 1
ATOM 1423 O O . ALA B 1 51 ? -0.283 -6.352 -0.529 1 93.06 51 ALA B O 1
ATOM 1424 N N . LEU B 1 52 ? -1.952 -6.598 -2.006 1 94.44 52 LEU B N 1
ATOM 1425 C CA . LEU B 1 52 ? -1.207 -6.074 -3.145 1 94.44 52 LEU B CA 1
ATOM 1426 C C . LEU B 1 52 ? -1.907 -4.855 -3.736 1 94.44 52 LEU B C 1
ATOM 1428 O O . LEU B 1 52 ? -3.137 -4.828 -3.846 1 94.44 52 LEU B O 1
ATOM 1432 N N . CYS B 1 53 ? -1.079 -3.941 -4.117 1 91.5 53 CYS B N 1
ATOM 1433 C CA . CYS B 1 53 ? -1.568 -2.762 -4.82 1 91.5 53 CYS B CA 1
ATOM 1434 C C . CYS B 1 53 ? -0.684 -2.436 -6.02 1 91.5 53 CYS B C 1
ATOM 1436 O O . CYS B 1 53 ? 0.534 -2.309 -5.879 1 91.5 53 CYS B O 1
ATOM 1438 N N . LEU B 1 54 ? -1.333 -2.262 -7.133 1 93.12 54 LEU B N 1
ATOM 1439 C CA . LEU B 1 54 ? -0.597 -1.913 -8.344 1 93.12 54 LEU B CA 1
ATOM 1440 C C . LEU B 1 54 ? -0.263 -0.425 -8.367 1 93.12 54 LEU B C 1
ATOM 1442 O O . LEU B 1 54 ? -1.153 0.417 -8.227 1 93.12 54 LEU B O 1
ATOM 1446 N N . LEU B 1 55 ? 0.978 -0.135 -8.547 1 89.94 55 LEU B N 1
ATOM 1447 C CA . LEU B 1 55 ? 1.418 1.255 -8.586 1 89.94 55 LEU B CA 1
ATOM 1448 C C . LEU B 1 55 ? 1.581 1.731 -10.023 1 89.94 55 LEU B C 1
ATOM 1450 O O . LEU B 1 55 ? 1.104 2.811 -10.383 1 89.94 55 LEU B O 1
ATOM 1454 N N . THR B 1 56 ? 2.324 0.958 -10.789 1 89.88 56 THR B N 1
ATOM 1455 C CA . THR B 1 56 ? 2.604 1.292 -12.188 1 89.88 56 THR B CA 1
ATOM 1456 C C . THR B 1 56 ? 2.662 0.031 -13.039 1 89.88 56 THR B C 1
ATOM 1458 O O . THR B 1 56 ? 2.943 -1.058 -12.539 1 89.88 56 THR B O 1
ATOM 1461 N N . GLY B 1 57 ? 2.275 0.23 -14.266 1 93.25 57 GLY B N 1
ATOM 1462 C CA . GLY B 1 57 ? 2.43 -0.857 -15.227 1 93.25 57 GLY B CA 1
ATOM 1463 C C . GLY B 1 57 ? 1.257 -1.82 -15.227 1 93.25 57 GLY B C 1
ATOM 1464 O O . GLY B 1 57 ? 0.123 -1.427 -14.938 1 93.25 57 GLY B O 1
ATOM 1465 N N . ARG B 1 58 ? 1.576 -3.014 -15.703 1 95.25 58 ARG B N 1
ATOM 1466 C CA . ARG B 1 58 ? 0.56 -4.051 -15.836 1 95.25 58 ARG B CA 1
ATOM 1467 C C . ARG B 1 58 ? 0.974 -5.32 -15.094 1 95.25 58 ARG B C 1
ATOM 1469 O O . ARG B 1 58 ? 2.135 -5.727 -15.148 1 95.25 58 ARG B O 1
ATOM 1476 N N . ALA B 1 59 ? 0.026 -5.809 -14.398 1 96.38 59 ALA B N 1
ATOM 1477 C CA . ALA B 1 59 ? 0.265 -7.043 -13.656 1 96.38 59 ALA B CA 1
ATOM 1478 C C . ALA B 1 59 ? -0.953 -7.961 -13.711 1 96.38 59 ALA B C 1
ATOM 1480 O O . ALA B 1 59 ? -2.088 -7.488 -13.812 1 96.38 59 ALA B O 1
ATOM 1481 N N . VAL B 1 60 ? -0.709 -9.234 -13.742 1 95.56 60 VAL B N 1
ATOM 1482 C CA . VAL B 1 60 ? -1.732 -10.266 -13.641 1 95.56 60 VAL B CA 1
ATOM 1483 C C . VAL B 1 60 ? -1.481 -11.125 -12.406 1 95.56 60 VAL B C 1
ATOM 1485 O O . VAL B 1 60 ? -0.388 -11.664 -12.227 1 95.56 60 VAL B O 1
ATOM 1488 N N . LEU B 1 61 ? -2.455 -11.195 -11.555 1 94.75 61 LEU B N 1
ATOM 1489 C CA . LEU B 1 61 ? -2.385 -12.047 -10.367 1 94.75 61 LEU B CA 1
ATOM 1490 C C . LEU B 1 61 ? -2.848 -13.461 -10.688 1 94.75 61 LEU B C 1
ATOM 1492 O O . LEU B 1 61 ? -3.961 -13.664 -11.172 1 94.75 61 LEU B O 1
ATOM 1496 N N . LEU B 1 62 ? -1.972 -14.391 -10.508 1 93.5 62 LEU B N 1
ATOM 1497 C CA . LEU B 1 62 ? -2.299 -15.797 -10.664 1 93.5 62 LEU B CA 1
ATOM 1498 C C . LEU B 1 62 ? -2.609 -16.438 -9.312 1 93.5 62 LEU B C 1
ATOM 1500 O O . LEU B 1 62 ? -1.778 -16.406 -8.406 1 93.5 62 LEU B O 1
ATOM 1504 N N . ILE B 1 63 ? -3.738 -16.984 -9.242 1 91.94 63 ILE B N 1
ATOM 1505 C CA . ILE B 1 63 ? -4.199 -17.484 -7.953 1 91.94 63 ILE B CA 1
ATOM 1506 C C . ILE B 1 63 ? -4.621 -18.953 -8.086 1 91.94 63 ILE B C 1
ATOM 1508 O O . ILE B 1 63 ? -5.289 -19.328 -9.055 1 91.94 63 ILE B O 1
ATOM 1512 N N . GLN B 1 64 ? -4.207 -19.625 -7.047 1 86.81 64 GLN B N 1
ATOM 1513 C CA . GLN B 1 64 ? -4.688 -21 -6.953 1 86.81 64 GLN B CA 1
ATOM 1514 C C . GLN B 1 64 ? -6.176 -21.047 -6.613 1 86.81 64 GLN B C 1
ATOM 1516 O O . GLN B 1 64 ? -6.621 -20.375 -5.68 1 86.81 64 GLN B O 1
ATOM 1521 N N . ASN B 1 65 ? -7.098 -21.562 -7.43 1 73.69 65 ASN B N 1
ATOM 1522 C CA . ASN B 1 65 ? -8.531 -21.688 -7.191 1 73.69 65 ASN B CA 1
ATOM 1523 C C . ASN B 1 65 ? -8.883 -23.094 -6.691 1 73.69 65 ASN B C 1
ATOM 1525 O O . ASN B 1 65 ? -8.57 -24.078 -7.348 1 73.69 65 ASN B O 1
ATOM 1529 N N . SER B 1 66 ? -9.031 -23.219 -5.324 1 63.97 66 SER B N 1
ATOM 1530 C CA . SER B 1 66 ? -9.406 -24.547 -4.852 1 63.97 66 SER B CA 1
ATOM 1531 C C . SER B 1 66 ? -10.914 -24.766 -4.957 1 63.97 66 SER B C 1
ATOM 1533 O O . SER B 1 66 ? -11.453 -25.719 -4.391 1 63.97 66 SER B O 1
ATOM 1535 N N . GLU B 1 67 ? -11.68 -23.828 -5.395 1 53.44 67 GLU B N 1
ATOM 1536 C CA . GLU B 1 67 ? -13.109 -24.109 -5.359 1 53.44 67 GLU B CA 1
ATOM 1537 C C . GLU B 1 67 ? -13.406 -25.531 -5.824 1 53.44 67 GLU B C 1
ATOM 1539 O O . GLU B 1 67 ? -14.172 -26.25 -5.184 1 53.44 67 GLU B O 1
ATOM 1544 N N . LYS B 1 68 ? -13.461 -25.781 -7.102 1 51.81 68 LYS B N 1
ATOM 1545 C CA . LYS B 1 68 ? -14.031 -27.047 -7.586 1 51.81 68 LYS B CA 1
ATOM 1546 C C . LYS B 1 68 ? -13 -28.172 -7.551 1 51.81 68 LYS B C 1
ATOM 1548 O O . LYS B 1 68 ? -11.797 -27.906 -7.598 1 51.81 68 LYS B O 1
ATOM 1553 N N . ASN B 1 69 ? -13.352 -29.297 -7.117 1 49.75 69 ASN B N 1
ATOM 1554 C CA . ASN B 1 69 ? -12.719 -30.609 -7.133 1 49.75 69 ASN B CA 1
ATOM 1555 C C . ASN B 1 69 ? -11.555 -30.656 -8.117 1 49.75 69 ASN B C 1
ATOM 1557 O O . ASN B 1 69 ? -11.008 -31.734 -8.391 1 49.75 69 ASN B O 1
ATOM 1561 N N . ALA B 1 70 ? -11.219 -29.484 -8.688 1 52.91 70 ALA B N 1
ATOM 1562 C CA . ALA B 1 70 ? -10.023 -29.438 -9.531 1 52.91 70 ALA B CA 1
ATOM 1563 C C . ALA B 1 70 ? -9.219 -28.172 -9.281 1 52.91 70 ALA B C 1
ATOM 1565 O O . ALA B 1 70 ? -9.781 -27.078 -9.133 1 52.91 70 ALA B O 1
ATOM 1566 N N . VAL B 1 71 ? -8.023 -28.203 -8.734 1 57.56 71 VAL B N 1
ATOM 1567 C CA . VAL B 1 71 ? -7.102 -27.094 -8.594 1 57.56 71 VAL B CA 1
ATOM 1568 C C . VAL B 1 71 ? -6.969 -26.359 -9.922 1 57.56 71 VAL B C 1
ATOM 1570 O O . VAL B 1 71 ? -6.508 -26.938 -10.914 1 57.56 71 VAL B O 1
ATOM 1573 N N . SER B 1 72 ? -7.695 -25.328 -10.039 1 80.06 72 SER B N 1
ATOM 1574 C CA . SER B 1 72 ? -7.59 -24.5 -11.234 1 80.06 72 SER B CA 1
ATOM 1575 C C . SER B 1 72 ? -6.922 -23.172 -10.93 1 80.06 72 SER B C 1
ATOM 1577 O O . SER B 1 72 ? -6.68 -22.844 -9.766 1 80.06 72 SER B O 1
ATOM 1579 N N . LEU B 1 73 ? -6.27 -22.672 -11.938 1 86 73 LEU B N 1
ATOM 1580 C CA . LEU B 1 73 ? -5.57 -21.391 -11.891 1 86 73 LEU B CA 1
ATOM 1581 C C . LEU B 1 73 ? -6.48 -20.266 -12.359 1 86 73 LEU B C 1
ATOM 1583 O O . LEU B 1 73 ? -7.156 -20.375 -13.383 1 86 73 LEU B O 1
ATOM 1587 N N . LYS B 1 74 ? -6.648 -19.312 -11.539 1 87.44 74 LYS B N 1
ATOM 1588 C CA . LYS B 1 74 ? -7.363 -18.094 -11.914 1 87.44 74 LYS B CA 1
ATOM 1589 C C . LYS B 1 74 ? -6.398 -16.938 -12.156 1 87.44 74 LYS B C 1
ATOM 1591 O O . LYS B 1 74 ? -5.434 -16.766 -11.414 1 87.44 74 LYS B O 1
ATOM 1596 N N . ALA B 1 75 ? -6.656 -16.234 -13.273 1 90.44 75 ALA B N 1
ATOM 1597 C CA . ALA B 1 75 ? -5.863 -15.047 -13.602 1 90.44 75 ALA B CA 1
ATOM 1598 C C . ALA B 1 75 ? -6.688 -13.773 -13.438 1 90.44 75 ALA B C 1
ATOM 1600 O O . ALA B 1 75 ? -7.789 -13.664 -13.977 1 90.44 75 ALA B O 1
ATOM 1601 N N . ILE B 1 76 ? -6.176 -12.875 -12.734 1 91.5 76 ILE B N 1
ATOM 1602 C CA . ILE B 1 76 ? -6.855 -11.602 -12.5 1 91.5 76 ILE B CA 1
ATOM 1603 C C . ILE B 1 76 ? -5.973 -10.453 -12.984 1 91.5 76 ILE B C 1
ATOM 1605 O O . ILE B 1 76 ? -4.883 -10.234 -12.453 1 91.5 76 ILE B O 1
ATOM 1609 N N . THR B 1 77 ? -6.48 -9.703 -13.961 1 93.56 77 THR B N 1
ATOM 1610 C CA . THR B 1 77 ? -5.777 -8.484 -14.367 1 93.56 77 THR B CA 1
ATOM 1611 C C . THR B 1 77 ? -5.926 -7.398 -13.305 1 93.56 77 THR B C 1
ATOM 1613 O O . THR B 1 77 ? -7.043 -7.004 -12.969 1 93.56 77 THR B O 1
ATOM 1616 N N . MET B 1 78 ? -4.816 -6.945 -12.836 1 93.06 78 MET B N 1
ATOM 1617 C CA . MET B 1 78 ? -4.879 -5.953 -11.766 1 93.06 78 MET B CA 1
ATOM 1618 C C . MET B 1 78 ? -5.168 -4.566 -12.32 1 93.06 78 MET B C 1
ATOM 1620 O O . MET B 1 78 ? -4.707 -4.223 -13.414 1 93.06 78 MET B O 1
ATOM 1624 N N . VAL B 1 79 ? -5.922 -3.859 -11.516 1 89.44 79 VAL B N 1
ATOM 1625 C CA . VAL B 1 79 ? -6.301 -2.496 -11.875 1 89.44 79 VAL B CA 1
ATOM 1626 C C . VAL B 1 79 ? -5.684 -1.511 -10.883 1 89.44 79 VAL B C 1
ATOM 1628 O O . VAL B 1 79 ? -5.727 -1.731 -9.672 1 89.44 79 VAL B O 1
ATOM 1631 N N . ARG B 1 80 ? -5.141 -0.482 -11.492 1 84.19 80 ARG B N 1
ATOM 1632 C CA . ARG B 1 80 ? -4.574 0.554 -10.633 1 84.19 80 ARG B CA 1
ATOM 1633 C C . ARG B 1 80 ? -5.629 1.131 -9.695 1 84.19 80 ARG B C 1
ATOM 1635 O O . ARG B 1 80 ? -6.77 1.358 -10.109 1 84.19 80 ARG B O 1
ATOM 1642 N N . GLY B 1 81 ? -5.164 1.335 -8.469 1 77 81 GLY B N 1
ATOM 1643 C CA . GLY B 1 81 ? -6.098 1.916 -7.516 1 77 81 GLY B CA 1
ATOM 1644 C C . GLY B 1 81 ? -6.887 0.876 -6.742 1 77 81 GLY B C 1
ATOM 1645 O O . GLY B 1 81 ? -7.633 1.215 -5.82 1 77 81 GLY B O 1
ATOM 1646 N N . SER B 1 82 ? -6.699 -0.366 -7.148 1 83.44 82 SER B N 1
ATOM 1647 C CA . SER B 1 82 ? -7.367 -1.449 -6.43 1 83.44 82 SER B CA 1
ATOM 1648 C C . SER B 1 82 ? -6.379 -2.234 -5.574 1 83.44 82 SER B C 1
ATOM 1650 O O . SER B 1 82 ? -5.188 -2.285 -5.883 1 83.44 82 SER B O 1
ATOM 1652 N N . SER B 1 83 ? -6.941 -2.738 -4.516 1 87.31 83 SER B N 1
ATOM 1653 C CA . SER B 1 83 ? -6.16 -3.654 -3.689 1 87.31 83 SER B CA 1
ATOM 1654 C C . SER B 1 83 ? -6.66 -5.09 -3.83 1 87.31 83 SER B C 1
ATOM 1656 O O . SER B 1 83 ? -7.859 -5.32 -4.012 1 87.31 83 SER B O 1
ATOM 1658 N N . TYR B 1 84 ? -5.77 -6.008 -3.76 1 92.12 84 TYR B N 1
ATOM 1659 C CA . TYR B 1 84 ? -6.051 -7.438 -3.809 1 92.12 84 TYR B CA 1
ATOM 1660 C C . TYR B 1 84 ? -5.496 -8.148 -2.578 1 92.12 84 TYR B C 1
ATOM 1662 O O . TYR B 1 84 ? -4.324 -7.977 -2.234 1 92.12 84 TYR B O 1
ATOM 1670 N N . VAL B 1 85 ? -6.316 -8.914 -1.968 1 91.56 85 VAL B N 1
ATOM 1671 C CA . VAL B 1 85 ? -5.863 -9.602 -0.764 1 91.56 85 VAL B CA 1
ATOM 1672 C C . VAL B 1 85 ? -5.754 -11.102 -1.033 1 91.56 85 VAL B C 1
ATOM 1674 O O . VAL B 1 85 ? -6.73 -11.734 -1.448 1 91.56 85 VAL B O 1
ATOM 1677 N N . ILE B 1 86 ? -4.59 -11.594 -0.851 1 91.31 86 ILE B N 1
ATOM 1678 C CA . ILE B 1 86 ? -4.332 -13.031 -0.928 1 91.31 86 ILE B CA 1
ATOM 1679 C C . ILE B 1 86 ? -4.367 -13.641 0.473 1 91.31 86 ILE B C 1
ATOM 1681 O O . ILE B 1 86 ? -3.518 -13.32 1.312 1 91.31 86 ILE B O 1
ATOM 1685 N N . PRO B 1 87 ? -5.309 -14.523 0.747 1 89.44 87 PRO B N 1
ATOM 1686 C CA . PRO B 1 87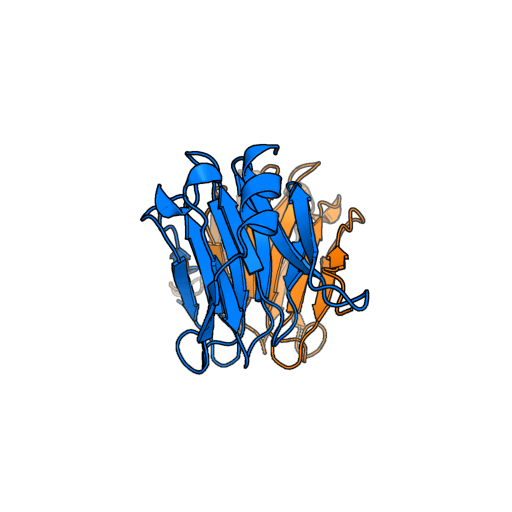 ? -5.379 -15.133 2.076 1 89.44 87 PRO B CA 1
ATOM 1687 C C . PRO B 1 87 ? -4.195 -16.047 2.369 1 89.44 87 PRO B C 1
ATOM 1689 O O . PRO B 1 87 ? -3.479 -16.453 1.448 1 89.44 87 PRO B O 1
ATOM 1692 N N . GLU B 1 88 ? -4.129 -16.281 3.689 1 86.12 88 GLU B N 1
ATOM 1693 C CA . GLU B 1 88 ? -3.121 -17.266 4.07 1 86.12 88 GLU B CA 1
ATOM 1694 C C . GLU B 1 88 ? -3.379 -18.609 3.387 1 86.12 88 GLU B C 1
ATOM 1696 O O . GLU B 1 88 ? -4.531 -18.984 3.176 1 86.12 88 GLU B O 1
ATOM 1701 N N . ASN B 1 89 ? -2.336 -19.312 2.961 1 87.31 89 ASN B N 1
ATOM 1702 C CA . ASN B 1 89 ? -2.352 -20.672 2.434 1 87.31 89 ASN B CA 1
ATOM 1703 C C . ASN B 1 89 ? -2.938 -20.719 1.025 1 87.31 89 ASN B C 1
ATOM 1705 O O . ASN B 1 89 ? -3.395 -21.766 0.574 1 87.31 89 ASN B O 1
ATOM 1709 N N . VAL B 1 90 ? -3.039 -19.594 0.414 1 88.62 90 VAL B N 1
ATOM 1710 C CA . VAL B 1 90 ? -3.449 -19.578 -0.987 1 88.62 90 VAL B CA 1
ATOM 1711 C C . VAL B 1 90 ? -2.23 -19.344 -1.877 1 88.62 90 VAL B C 1
ATOM 1713 O O . VAL B 1 90 ? -1.458 -18.406 -1.651 1 88.62 90 VAL B O 1
ATOM 1716 N N . GLY B 1 91 ? -2.025 -20.234 -2.816 1 91.19 91 GLY B N 1
ATOM 1717 C CA . GLY B 1 91 ? -0.94 -20.078 -3.771 1 91.19 91 GLY B CA 1
ATOM 1718 C C . GLY B 1 91 ? -1.159 -18.922 -4.73 1 91.19 91 GLY B C 1
ATOM 1719 O O . GLY B 1 91 ? -2.266 -18.734 -5.242 1 91.19 91 GLY B O 1
ATOM 1720 N N . TYR B 1 92 ? -0.09 -18.188 -4.953 1 93.56 92 TYR B N 1
ATOM 1721 C CA . TYR B 1 92 ? -0.215 -17.062 -5.879 1 93.56 92 TYR B CA 1
ATOM 1722 C C . TYR B 1 92 ? 1.101 -16.812 -6.605 1 93.56 92 TYR B C 1
ATOM 1724 O O . TYR B 1 92 ? 2.141 -17.359 -6.23 1 93.56 92 TYR B O 1
ATOM 1732 N N . ASN B 1 93 ? 1.026 -16.109 -7.574 1 95.12 93 ASN B N 1
ATOM 1733 C CA . ASN B 1 93 ? 2.145 -15.469 -8.258 1 95.12 93 ASN B CA 1
ATOM 1734 C C . ASN B 1 93 ? 1.698 -14.211 -8.992 1 95.12 93 ASN B C 1
ATOM 1736 O O . ASN B 1 93 ? 0.502 -14 -9.203 1 95.12 93 ASN B O 1
ATOM 1740 N N . ILE B 1 94 ? 2.645 -13.398 -9.234 1 96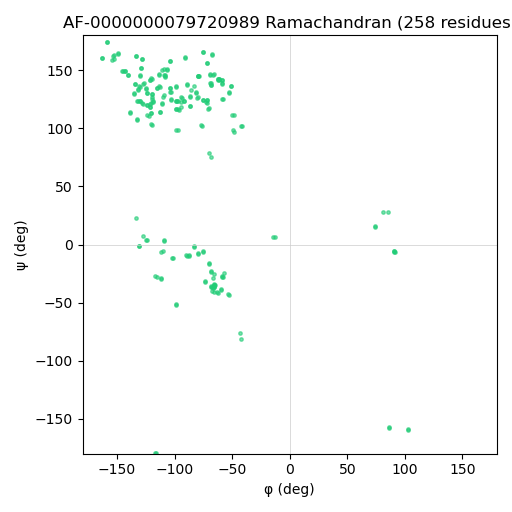.19 94 ILE B N 1
ATOM 1741 C CA . ILE B 1 94 ? 2.338 -12.141 -9.914 1 96.19 94 ILE B CA 1
ATOM 1742 C C . ILE B 1 94 ? 3.115 -12.055 -11.227 1 96.19 94 ILE B C 1
ATOM 1744 O O . ILE B 1 94 ? 4.344 -11.984 -11.219 1 96.19 94 ILE B O 1
ATOM 1748 N N . ALA B 1 95 ? 2.434 -12.078 -12.297 1 96.94 95 ALA B N 1
ATOM 1749 C CA . ALA B 1 95 ? 3.045 -11.75 -13.586 1 96.94 95 ALA B CA 1
ATOM 1750 C C . ALA B 1 95 ? 3.117 -10.234 -13.781 1 96.94 95 ALA B C 1
ATOM 1752 O O . ALA B 1 95 ? 2.135 -9.523 -13.562 1 96.94 95 ALA B O 1
ATOM 1753 N N . MET B 1 96 ? 4.254 -9.773 -14.156 1 96.94 96 MET B N 1
ATOM 1754 C CA . MET B 1 96 ? 4.477 -8.344 -14.328 1 96.94 96 MET B CA 1
ATOM 1755 C C . MET B 1 96 ? 5.121 -8.047 -15.672 1 96.94 96 MET B C 1
ATOM 1757 O O . MET B 1 96 ? 5.945 -8.828 -16.156 1 96.94 96 MET B O 1
ATOM 1761 N N . GLU B 1 97 ? 4.75 -6.926 -16.234 1 96.62 97 GLU B N 1
ATOM 1762 C CA . GLU B 1 97 ? 5.441 -6.402 -17.406 1 96.62 97 GLU B CA 1
ATOM 1763 C C . GLU B 1 97 ? 6.582 -5.473 -17.016 1 96.62 97 GLU B C 1
ATOM 1765 O O . GLU B 1 97 ? 6.625 -4.984 -15.875 1 96.62 97 GLU B O 1
ATOM 1770 N N . LYS B 1 98 ? 7.457 -5.285 -17.938 1 96.25 98 LYS B N 1
ATOM 1771 C CA . LYS B 1 98 ? 8.602 -4.41 -17.688 1 96.25 98 LYS B CA 1
ATOM 1772 C C . LYS B 1 98 ? 8.148 -3.049 -17.172 1 96.25 98 LYS B C 1
ATOM 1774 O O . LYS B 1 98 ? 7.219 -2.447 -17.719 1 96.25 98 LYS B O 1
ATOM 1779 N N . GLY B 1 99 ? 8.805 -2.631 -16.062 1 93.69 99 GLY B N 1
ATOM 1780 C CA . GLY B 1 99 ? 8.492 -1.329 -15.484 1 93.69 99 GLY B CA 1
ATOM 1781 C C . GLY B 1 99 ? 7.398 -1.383 -14.438 1 93.69 99 GLY B C 1
ATOM 1782 O O . GLY B 1 99 ? 7.121 -0.385 -13.773 1 93.69 99 GLY B O 1
ATOM 1783 N N . CYS B 1 100 ? 6.793 -2.488 -14.25 1 95.06 100 CYS B N 1
ATOM 1784 C CA . CYS B 1 100 ? 5.703 -2.658 -13.297 1 95.06 100 CYS B CA 1
ATOM 1785 C C . CYS B 1 100 ? 6.207 -2.549 -11.867 1 95.06 100 CYS B C 1
ATOM 1787 O O . CYS B 1 100 ? 7.277 -3.066 -11.539 1 95.06 100 CYS B O 1
ATOM 1789 N N . GLN B 1 101 ? 5.434 -1.875 -11.055 1 93.12 101 GLN B N 1
ATOM 1790 C CA . GLN B 1 101 ? 5.695 -1.751 -9.625 1 93.12 101 GLN B CA 1
ATOM 1791 C C . GLN B 1 101 ? 4.426 -1.983 -8.805 1 93.12 101 GLN B C 1
ATOM 1793 O O . GLN B 1 101 ? 3.342 -1.544 -9.203 1 93.12 101 GLN B O 1
ATOM 1798 N N . LEU B 1 102 ? 4.602 -2.729 -7.703 1 94.62 102 LEU B N 1
ATOM 1799 C CA . LEU B 1 102 ? 3.51 -2.947 -6.758 1 94.62 102 LEU B CA 1
ATOM 1800 C C . LEU B 1 102 ? 3.949 -2.617 -5.336 1 94.62 102 LEU B C 1
ATOM 1802 O O . LEU B 1 102 ? 5.148 -2.592 -5.039 1 94.62 102 LEU B O 1
ATOM 1806 N N . PHE B 1 103 ? 3.029 -2.387 -4.539 1 92.56 103 PHE B N 1
ATOM 1807 C CA . PHE B 1 103 ? 3.215 -2.439 -3.094 1 92.56 103 PHE B CA 1
ATOM 1808 C C . PHE B 1 103 ? 2.521 -3.662 -2.506 1 92.56 103 PHE B C 1
ATOM 1810 O O . PHE B 1 103 ? 1.44 -4.047 -2.957 1 92.56 103 PHE B O 1
ATOM 1817 N N . ALA B 1 104 ? 3.111 -4.18 -1.551 1 93.81 104 ALA B N 1
ATOM 1818 C CA . ALA B 1 104 ? 2.518 -5.273 -0.786 1 93.81 104 ALA B CA 1
ATOM 1819 C C . ALA B 1 104 ? 2.557 -4.98 0.711 1 93.81 104 ALA B C 1
ATOM 1821 O O . ALA B 1 104 ? 3.434 -4.25 1.186 1 93.81 104 ALA B O 1
ATOM 1822 N N . VAL B 1 105 ? 1.658 -5.504 1.435 1 93.19 105 VAL B N 1
ATOM 1823 C CA . VAL B 1 105 ? 1.584 -5.367 2.885 1 93.19 105 VAL B CA 1
ATOM 1824 C C . VAL B 1 105 ? 1.374 -6.738 3.523 1 93.19 105 VAL B C 1
ATOM 1826 O O . VAL B 1 105 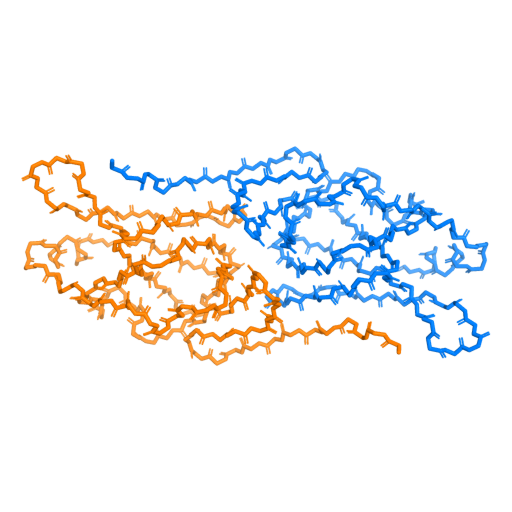? 0.531 -7.516 3.07 1 93.19 105 VAL B O 1
ATOM 1829 N N . GLU B 1 106 ? 2.113 -7.023 4.516 1 91.81 106 GLU B N 1
ATOM 1830 C CA . GLU B 1 106 ? 1.953 -8.258 5.277 1 91.81 106 GLU B CA 1
ATOM 1831 C C . GLU B 1 106 ? 2.557 -8.133 6.672 1 91.81 106 GLU B C 1
ATOM 1833 O O . GLU B 1 106 ? 3.162 -7.109 7 1 91.81 106 GLU B O 1
ATOM 1838 N N . SER B 1 107 ? 2.361 -9.164 7.496 1 89.38 107 SER B N 1
ATOM 1839 C CA . SER B 1 107 ? 3.061 -9.227 8.773 1 89.38 107 SER B CA 1
ATOM 1840 C C . SER B 1 107 ? 4.551 -9.477 8.578 1 89.38 107 SER B C 1
ATOM 1842 O O . SER B 1 107 ? 4.953 -10.18 7.645 1 89.38 107 SER B O 1
ATOM 1844 N N . PRO B 1 108 ? 5.395 -8.914 9.469 1 86 108 PRO B N 1
ATOM 1845 C CA . PRO B 1 108 ? 6.844 -9.016 9.281 1 86 108 PRO B CA 1
ATOM 1846 C C . PRO B 1 108 ? 7.383 -10.414 9.578 1 86 108 PRO B C 1
ATOM 1848 O O . PRO B 1 108 ? 8.508 -10.742 9.195 1 86 108 PRO B O 1
ATOM 1851 N N . TYR B 1 109 ? 6.918 -11.25 10.461 1 67.69 109 TYR B N 1
ATOM 1852 C CA . TYR B 1 109 ? 7.48 -12.492 10.992 1 67.69 109 TYR B CA 1
ATOM 1853 C C . TYR B 1 109 ? 7.766 -13.484 9.875 1 67.69 109 TYR B C 1
ATOM 1855 O O . TYR B 1 109 ? 8.617 -14.359 10.016 1 67.69 109 TYR B O 1
ATOM 1863 N N . ASN B 1 110 ? 7.137 -13.5 8.633 1 58.62 110 ASN B N 1
ATOM 1864 C CA . ASN B 1 110 ? 6.941 -14.828 8.055 1 58.62 110 ASN B CA 1
ATOM 1865 C C . ASN B 1 110 ? 7.492 -14.914 6.637 1 58.62 110 ASN B C 1
ATOM 1867 O O . ASN B 1 110 ? 7.367 -15.945 5.98 1 58.62 110 ASN B O 1
ATOM 1871 N N . ARG B 1 111 ? 8.219 -13.945 6.031 1 57.62 111 ARG B N 1
ATOM 1872 C CA . ARG B 1 111 ? 8.234 -14.102 4.582 1 57.62 111 ARG B CA 1
ATOM 1873 C C . ARG B 1 111 ? 8.977 -15.375 4.18 1 57.62 111 ARG B C 1
ATOM 1875 O O . ARG B 1 111 ? 8.641 -16 3.176 1 57.62 111 ARG B O 1
ATOM 1882 N N . THR B 1 112 ? 9.789 -15.648 5.094 1 58.16 112 THR B N 1
ATOM 1883 C CA . THR B 1 112 ? 10.578 -16.766 4.594 1 58.16 112 THR B CA 1
ATOM 1884 C C . THR B 1 112 ? 10.273 -18.047 5.379 1 58.16 112 THR B C 1
ATOM 1886 O O . THR B 1 112 ? 10.656 -19.141 4.965 1 58.16 112 THR B O 1
ATOM 1889 N N . GLU B 1 113 ? 9.492 -17.781 6.387 1 63.72 113 GLU B N 1
ATOM 1890 C CA . GLU B 1 113 ? 9.172 -19.016 7.109 1 63.72 113 GLU B CA 1
ATOM 1891 C C . GLU B 1 113 ? 7.852 -19.609 6.625 1 63.72 113 GLU B C 1
ATOM 1893 O O . GLU B 1 113 ? 6.926 -18.875 6.27 1 63.72 113 GLU B O 1
ATOM 1898 N N . ASN B 1 114 ? 7.777 -20.766 6.172 1 76.31 114 ASN B N 1
ATOM 1899 C CA . ASN B 1 114 ? 6.594 -21.531 5.789 1 76.31 114 ASN B CA 1
ATOM 1900 C C . ASN B 1 114 ? 6.105 -21.156 4.395 1 76.31 114 ASN B C 1
ATOM 1902 O O . ASN B 1 114 ? 4.906 -20.969 4.184 1 76.31 114 ASN B O 1
ATOM 1906 N N . VAL B 1 115 ? 7.027 -20.734 3.6 1 79.38 115 VAL B N 1
ATOM 1907 C CA . VAL B 1 115 ? 6.727 -20.469 2.195 1 79.38 115 VAL B CA 1
ATOM 1908 C C . VAL B 1 115 ? 7.062 -21.703 1.357 1 79.38 115 VAL B C 1
ATOM 1910 O O . VAL B 1 115 ? 8.133 -22.297 1.507 1 79.38 115 VAL B O 1
ATOM 1913 N N . ARG B 1 116 ? 6.059 -22.156 0.57 1 86.38 116 ARG B N 1
ATOM 1914 C CA . ARG B 1 116 ? 6.223 -23.328 -0.278 1 86.38 116 ARG B CA 1
ATOM 1915 C C . ARG B 1 116 ? 5.992 -22.984 -1.745 1 86.38 116 ARG B C 1
ATOM 1917 O O . ARG B 1 116 ? 5.094 -22.203 -2.068 1 86.38 116 ARG B O 1
ATOM 1924 N N . LYS B 1 117 ? 6.762 -23.609 -2.496 1 90.75 117 LYS B N 1
ATOM 1925 C CA . LYS B 1 117 ? 6.551 -23.516 -3.938 1 90.75 117 LYS B CA 1
ATOM 1926 C C . LYS B 1 117 ? 5.598 -24.609 -4.426 1 90.75 117 LYS B C 1
ATOM 1928 O O . LYS B 1 117 ? 5.715 -25.766 -4.02 1 90.75 117 LYS B O 1
ATOM 1933 N N . ILE B 1 118 ? 4.707 -24.219 -5.301 1 91.81 118 ILE B N 1
ATOM 1934 C CA . ILE B 1 118 ? 3.752 -25.141 -5.906 1 91.81 118 ILE B CA 1
ATOM 1935 C C . ILE B 1 118 ? 3.934 -25.141 -7.422 1 91.81 118 ILE B C 1
ATOM 1937 O O . ILE B 1 118 ? 3.473 -24.234 -8.109 1 91.81 118 ILE B O 1
ATOM 1941 N N . PRO B 1 119 ? 4.57 -26.203 -7.898 1 93.56 119 PRO B N 1
ATOM 1942 C CA . PRO B 1 119 ? 4.746 -26.25 -9.352 1 93.56 119 PRO B CA 1
ATOM 1943 C C . PRO B 1 119 ? 3.418 -26.281 -10.102 1 93.56 119 PRO B C 1
ATOM 1945 O O . PRO B 1 119 ? 2.459 -26.906 -9.648 1 93.56 119 PRO B O 1
ATOM 1948 N N . LEU B 1 120 ? 3.469 -25.594 -11.18 1 92 120 LEU B N 1
ATOM 1949 C CA . LEU B 1 120 ? 2.283 -25.625 -12.023 1 92 120 LEU B CA 1
ATOM 1950 C C . LEU B 1 120 ? 2.246 -26.906 -12.859 1 92 120 LEU B C 1
ATOM 1952 O O . LEU B 1 120 ? 3.289 -27.391 -13.297 1 92 120 LEU B O 1
ATOM 1956 N N . THR B 1 121 ? 1.033 -27.312 -13.016 1 88.81 121 THR B N 1
ATOM 1957 C CA . THR B 1 121 ? 0.864 -28.469 -13.891 1 88.81 121 THR B CA 1
ATOM 1958 C C . THR B 1 121 ? 1.011 -28.062 -15.352 1 88.81 121 THR B C 1
ATOM 1960 O O . THR B 1 121 ? 0.968 -26.875 -15.688 1 88.81 121 THR B O 1
ATOM 1963 N N . ASN B 1 122 ? 1.166 -29.062 -16.172 1 89.5 122 ASN B N 1
ATOM 1964 C CA . ASN B 1 122 ? 1.241 -28.797 -17.609 1 89.5 122 ASN B CA 1
ATOM 1965 C C . ASN B 1 122 ? -0.023 -28.125 -18.125 1 89.5 122 ASN B C 1
ATOM 1967 O O . ASN B 1 122 ? 0.047 -27.234 -18.969 1 89.5 122 ASN B O 1
ATOM 1971 N N . ALA B 1 123 ? -1.098 -28.547 -17.609 1 86.06 123 ALA B N 1
ATOM 1972 C CA . ALA B 1 123 ? -2.373 -27.938 -18 1 86.06 123 ALA B CA 1
ATOM 1973 C C . ALA B 1 123 ? -2.436 -26.469 -17.609 1 86.06 123 ALA B C 1
ATOM 1975 O O . ALA B 1 123 ? -2.9 -25.641 -18.391 1 86.06 123 ALA B O 1
ATOM 1976 N N . GLU B 1 124 ? -1.947 -26.172 -16.438 1 86.31 124 GLU B N 1
ATOM 1977 C CA . GLU B 1 124 ? -1.932 -24.797 -15.953 1 86.31 124 GLU B CA 1
ATOM 1978 C C . GLU B 1 124 ? -0.954 -23.938 -16.766 1 86.31 124 GLU B C 1
ATOM 1980 O O . GLU B 1 124 ? -1.24 -22.781 -17.062 1 86.31 124 GLU B O 1
ATOM 1985 N N . LEU B 1 125 ? 0.109 -24.516 -17.141 1 89.88 125 LEU B N 1
ATOM 1986 C CA . LEU B 1 125 ? 1.113 -23.812 -17.938 1 89.88 125 LEU B CA 1
ATOM 1987 C C . LEU B 1 125 ? 0.575 -23.484 -19.328 1 89.88 125 LEU B C 1
ATOM 1989 O O . LEU B 1 125 ? 0.875 -22.422 -19.875 1 89.88 125 LEU B O 1
ATOM 1993 N N . GLU B 1 126 ? -0.175 -24.344 -19.859 1 86.94 126 GLU B N 1
ATOM 1994 C CA . GLU B 1 126 ? -0.783 -24.094 -21.172 1 86.94 126 GLU B CA 1
ATOM 1995 C C . GLU B 1 126 ? -1.775 -22.938 -21.109 1 86.94 126 GLU B C 1
ATOM 1997 O O . GLU B 1 126 ? -1.886 -22.156 -22.062 1 86.94 126 GLU B O 1
ATOM 2002 N N . VAL B 1 127 ? -2.434 -22.844 -20 1 82.06 127 VAL B N 1
ATOM 2003 C CA . VAL B 1 127 ? -3.385 -21.75 -19.812 1 82.06 127 VAL B CA 1
ATOM 2004 C C . VAL B 1 127 ? -2.643 -20.422 -19.781 1 82.06 127 VAL B C 1
ATOM 2006 O O . VAL B 1 127 ? -3.09 -19.438 -20.391 1 82.06 127 VAL B O 1
ATOM 2009 N N . ILE B 1 128 ? -1.539 -20.391 -19.141 1 86.25 128 ILE B N 1
ATOM 2010 C CA . ILE B 1 128 ? -0.734 -19.172 -19 1 86.25 128 ILE B CA 1
ATOM 2011 C C . ILE B 1 128 ? -0.213 -18.75 -20.375 1 86.25 128 ILE B C 1
ATOM 2013 O O . ILE B 1 128 ? -0.209 -17.562 -20.703 1 86.25 128 ILE B O 1
ATOM 2017 N N . LYS B 1 129 ? 0.118 -19.75 -21.188 1 84.62 129 LYS B N 1
ATOM 2018 C CA . LYS B 1 129 ? 0.658 -19.469 -22.516 1 84.62 129 LYS B CA 1
ATOM 2019 C C . LYS B 1 129 ? -0.403 -18.844 -23.422 1 84.62 129 LYS B C 1
ATOM 2021 O O . LYS B 1 129 ? -0.076 -18.141 -24.375 1 84.62 129 LYS B O 1
ATOM 2026 N N . LYS B 1 130 ? -1.632 -19.094 -23.094 1 83.31 130 LYS B N 1
ATOM 2027 C CA . LYS B 1 130 ? -2.727 -18.594 -23.922 1 83.31 130 LYS B CA 1
ATOM 2028 C C . LYS B 1 130 ? -3.178 -17.203 -23.469 1 83.31 130 LYS B C 1
ATOM 2030 O O . LYS B 1 130 ? -3.99 -16.562 -24.141 1 83.31 130 LYS B O 1
ATOM 2035 N N . MET B 1 131 ? -2.631 -16.828 -22.344 1 78.56 131 MET B N 1
ATOM 2036 C CA . MET B 1 131 ? -2.971 -15.5 -21.844 1 78.56 131 MET B CA 1
ATOM 2037 C C . MET B 1 131 ? -2.137 -14.43 -22.531 1 78.56 131 MET B C 1
ATOM 2039 O O . MET B 1 131 ? -2.631 -13.336 -22.797 1 78.56 131 MET B O 1
#

Secondary structure (DSSP, 8-state):
----EEE---SSEEEEEEE-SS-EEEEEE--GGGSGGG--EEEEESS--EEEEEEES-EEEEEEE-SSSS-EEEEEE--TT-EEEEPTT-EEEEEE-TT-EEEEEE-GGGSSTTEEEEEPPHHHHHHHHH-/----EEE---SSEEEEEEE-SS-EEEEEE--GGGSGGG--EEEEESS--EEEEEEES-EEEEEEE-SSSS-EEEEEE--TT-EEEE-TT-EEEEEE-TT-EEEEEE-TT-SSTTEEEEEPPHHHHHHHHH-

=== Feature glossary ===
Feature key, reading from the visual/contextual features back to the raw sequence:

Rendered structure images. Structure images are PyMOL renders from six orthogonal camera directions. Cartoon representation draws helices as coils and strands as arrows; sticks shows the backbone as bonds; surface shows the solvent-excluded envelope. Rainbow coloring maps sequence position to hue (blue→red, N→C); chain coloring assigns a distinct color per polypeptide.

Contact-map, Ramachandran, and PAE plots. Three diagnostic plots accompany the record. The Cα contact map visualizes the tertiary structure as a 2D adjacency matrix (8 Å cutoff, sequence-local contacts suppressed). The Ramachandran plot shows the distribution of backbone (φ, ψ) torsions, with points in the α and β basins reflecting secondary structure content. The PAE plot shows AlphaFold's inter-residue confidence as a color matrix.

InterPro / GO / CATH / organism. The annotation block draws on four external resources. InterPro: which protein families and domains the sequence belongs to. GO: standardized terms for what the protein does, what process it participates in, and where in the cell it acts. CATH: which structural fold it has in the CATH hierarchy. Organism: the species of origin.

Nearest PDB structures. Structural nearest neighbors (via Foldseek easy-search vs the PDB). Reported per hit: target PDB id, E-value, and alignment TM-score. A TM-score above ~0.5 is the conventional threshold for 'same fold'.

Predicted aligned error. Predicted aligned error is AlphaFold's pairwise confidence. Unlike pLDDT (per-residue), PAE is per-residue-pair and captures whether two parts of the structure are correctly placed relative to each other. Units are ångströms of expected positional error.

Solvent-accessible surface area. SASA measures how much of the protein is reachable by solvent. It is computed by rolling a water-sized probe over the atomic surface and summing the exposed area (Å²). Per-residue SASA distinguishes core (buried, low SASA) from surface (exposed, high SASA) residues; total SASA is a whole-molecule size measure.

B-factor. Crystallographic B-factors measure how much each atom's electron density is smeared out, in Å². They rise in mobile loops and surface residues and fall in the buried interior. In AlphaFold models this column is repurposed to hold pLDDT instead.

pLDDT. For AlphaFold models, the B-factor field carries pLDDT — the model's own estimate of local accuracy on a 0–100 scale. Regions with pLDDT<50 should be treated as essentially unmodeled; they often correspond to intrinsically disordered segments.

Backbone torsions (φ/ψ). φ (phi) and ψ (psi) are the two rotatable backbone dihedrals per residue: φ is the C(i-1)–N–Cα–C torsion, ψ is the N–Cα–C–N(i+1) torsion, both in degrees on (−180°, 180°]. α-helical residues cluster near (−60°, −45°); β-strand residues near (−120°, +130°). A Ramachandran plot is simply a scatter of (φ, ψ) for every residue.

Radius of gyration, Cα contacts, bounding box. Radius of gyration (Rg) is the root-mean-square distance of Cα atoms from their centroid — a single number for overall size and compactness. A globular domain of N residues has Rg ≈ 2.2·N^0.38 Å; an extended or disordered chain has a much larger Rg. The Cα contact count is the number of residue pairs whose Cα atoms are within 8 Å and are more than four positions apart in sequence — a standard proxy for tertiary packing density. The bounding box is the smallest axis-aligned box enclosing all Cα atoms.

Secondary structure (3-state, P-SEA). Three-state secondary structure (P-SEA) collapses the eight DSSP classes into helix (a), strand (b), and coil (c). P-SEA assigns these from Cα geometry alone — distances and angles — without requiring backbone oxygens, so it works on any Cα trace.

Secondary structure (8-state, DSSP). Secondary structure is the local, repeating backbone conformation. DSSP classifies it into eight states by reading the hydrogen-bond network: three helix types (H, G, I), two β types (E, B), two non-regular types (T, S), and unstructured coil (-).

Foldseek 3Di. The Foldseek 3Di string encodes local tertiary geometry as a 20-letter alphabet — one character per residue — derived from the relative positions of nearby Cα atoms. Unlike the amino-acid sequence, 3Di is a direct function of the 3D structure, so two proteins with the same fold have similar 3Di strings even at low sequence identity.

mmCIF coordinates. Structure coordinates are given as an mmCIF _atom_site loop: one row per atom with element, residue name, chain id, sequence number, and x/y/z position in Å. Only the four main-chain atoms per residue are included here; side chains are omitted to keep the record compact.

Sequence. This is the polypeptide sequence — one letter per residue, N-terminus first. Length ranges from a few dozen residues for small domains to over a thousand for large multi-domain proteins.